Protein AF-A0A7S3KRN3-F1 (afdb_monomer)

Sequence (238 aa):
SKEFKCNKCIGACNASGVENITEWNVGGIDKNSSLAFYFDILASKPHSSNAHPPVFLQFQTKYQHSDGSNRIRVTTVARCLAAPDDTRELAYGFDQEAASVLMARYAVERCKTDEPLDVIRWLDRMLIKLVSKFAGYKRDDPNSFRLSREFSLYPQFMFYLRRSQFLQTFNASPDETVYYRSLLLRESVANSLVMIQPALLQYTTDSDHPIPVLLDSTSMKSDVILLLDTFFYILVWH

Nearest PDB structures (foldseek):
  4bzi-assembly1_A  TM=9.199E-01  e=1.018E-21  Saccharomyces cerevisiae
  1m2o-assembly1_A  TM=9.090E-01  e=6.108E-22  Saccharomyces cerevisiae
  5kyn-assembly2_B  TM=9.176E-01  e=2.741E-20  Homo sapiens
  8bsh-assembly1_A  TM=9.157E-01  e=1.105E-20  Saccharomyces cerevisiae
  3efo-assembly1_A  TM=9.061E-01  e=9.557E-20  Homo sapiens

InterPro domains:
  IPR006900 Sec23/Sec24, helical domain [PF04815] (95-193)
  IPR012990 Sec23/Sec24, beta-sandwich [PF08033] (1-79)
  IPR036175 Sec23/Sec24 helical domain superfamily [SSF81811] (95-197)
  IPR036180 Gelsolin-like domain superfamily [SSF82754] (198-238)
  IPR037364 Protein transport protein Sec23 [PTHR11141] (11-238)

Solvent-accessible surface area (backbone atoms only — not comparable to full-atom values): 14191 Å² total; per-residue (Å²): 90,91,49,51,42,63,76,46,76,50,39,78,58,44,79,46,79,93,70,84,50,84,46,69,50,58,93,71,83,57,98,61,58,37,74,46,76,43,68,45,77,44,86,71,74,85,70,94,52,102,67,66,72,68,43,52,51,74,48,75,50,75,46,72,44,98,87,72,48,79,48,73,50,76,49,78,48,77,43,72,69,65,58,95,82,42,61,65,59,50,49,72,70,43,54,35,66,59,49,47,45,51,50,49,45,50,46,51,58,44,51,76,82,43,59,46,72,58,47,41,54,48,50,54,52,52,51,52,55,51,48,71,70,68,39,50,63,53,88,98,38,81,88,52,59,44,62,53,85,52,48,57,58,37,64,56,50,50,57,32,38,63,66,26,63,75,47,40,52,80,98,48,54,73,65,57,40,50,53,56,44,54,48,56,29,25,40,44,62,71,59,34,45,29,54,40,49,55,48,34,33,40,38,42,93,92,42,101,59,74,41,82,48,70,94,46,75,89,65,72,47,99,75,36,35,38,41,38,37,42,77,85,50,79,46,80,47,117

Mean predicted aligned error: 5.81 Å

Organism: Euplotes crassus (NCBI:txid5936)

Foldseek 3Di:
DVQKQFDDKFFQWDFDDDPSGPDIDHPDDDPFFDIDIDIDGDDDDPDPDPDQAWDKDKDWDWDQDPVRDIDIDIDMDTDGDDDPPPLVVVLVPAALLVVLLNLLSVLLVVVVPDQLVVSLVVLVVVLCVVQVSAWDADPPDPVRTDHDPSCPCNVVLSVQSSVACQRPVVVHDPVRNCVLSNCSRTGDSVLVSCLSPKWKWKDAPVDPDTDTDDPDPVSDDPGIWIWIRNVVDTDIDD

Structure (mmCIF, N/CA/C/O backbone):
data_AF-A0A7S3KRN3-F1
#
_entry.id   AF-A0A7S3KRN3-F1
#
loop_
_atom_site.group_PDB
_atom_site.id
_atom_site.type_symbol
_atom_site.label_atom_id
_atom_site.label_alt_id
_atom_site.label_comp_id
_atom_site.label_asym_id
_atom_site.label_entity_id
_atom_site.label_seq_id
_atom_site.pdbx_PDB_ins_code
_atom_site.Cartn_x
_atom_site.Cartn_y
_atom_site.Cartn_z
_atom_site.occupancy
_atom_site.B_iso_or_equiv
_atom_site.auth_seq_id
_atom_site.auth_comp_id
_atom_site.auth_asym_id
_atom_site.auth_atom_id
_atom_site.pdbx_PDB_model_num
ATOM 1 N N . SER A 1 1 ? 15.967 -7.238 -18.562 1.00 61.22 1 SER A N 1
ATOM 2 C CA . SER A 1 1 ? 15.220 -8.139 -19.461 1.00 61.22 1 SER A CA 1
ATOM 3 C C . SER A 1 1 ? 14.522 -7.323 -20.544 1.00 61.22 1 SER A C 1
ATOM 5 O O . SER A 1 1 ? 14.141 -6.201 -20.239 1.00 61.22 1 SER A O 1
ATOM 7 N N . LYS A 1 2 ? 14.371 -7.829 -21.779 1.00 72.50 2 LYS A N 1
ATOM 8 C CA . LYS A 1 2 ? 13.599 -7.155 -22.855 1.00 72.50 2 LYS A CA 1
ATOM 9 C C . LYS A 1 2 ? 12.079 -7.330 -22.690 1.00 72.50 2 LYS A C 1
ATOM 11 O O . LYS A 1 2 ? 11.307 -6.747 -23.435 1.00 72.50 2 LYS A O 1
ATOM 16 N N . GLU A 1 3 ? 11.674 -8.14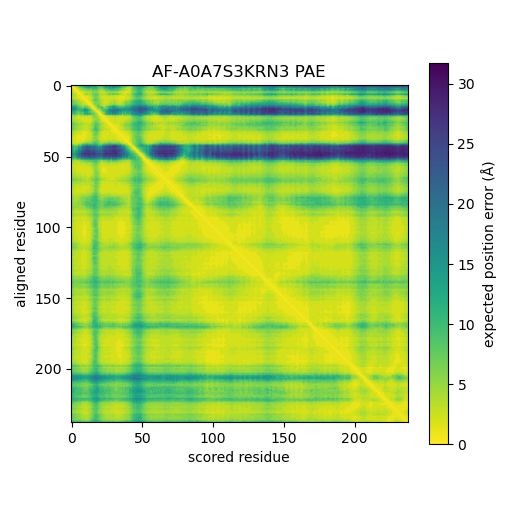3 -21.722 1.00 77.19 3 GLU A N 1
ATOM 17 C CA . GLU A 1 3 ? 10.306 -8.577 -21.445 1.00 77.19 3 GLU A CA 1
ATOM 18 C C . GLU A 1 3 ? 9.535 -7.595 -20.548 1.00 77.19 3 GLU A C 1
ATOM 20 O O . GLU A 1 3 ? 8.319 -7.702 -20.440 1.00 77.19 3 GLU A O 1
ATOM 25 N N . PHE A 1 4 ? 10.215 -6.622 -19.926 1.00 79.94 4 PHE A N 1
ATOM 26 C CA . PHE A 1 4 ? 9.572 -5.597 -19.102 1.00 79.94 4 PHE A CA 1
ATOM 27 C C . PHE A 1 4 ? 10.032 -4.209 -19.480 1.00 79.94 4 PHE A C 1
ATOM 29 O O . PHE A 1 4 ? 11.205 -3.983 -19.785 1.00 79.94 4 PHE A O 1
ATOM 36 N N . LYS A 1 5 ? 9.113 -3.266 -19.325 1.00 86.25 5 LYS A N 1
ATOM 37 C CA . LYS A 1 5 ? 9.420 -1.846 -19.296 1.00 86.25 5 LYS A CA 1
ATOM 38 C C . LYS A 1 5 ? 9.027 -1.292 -17.936 1.00 86.25 5 LYS A C 1
ATOM 40 O O . LYS A 1 5 ? 7.888 -1.459 -17.508 1.00 86.25 5 LYS A O 1
ATOM 45 N N . CYS A 1 6 ? 9.968 -0.652 -17.240 1.00 87.06 6 CYS A N 1
ATOM 46 C CA . CYS A 1 6 ? 9.606 0.124 -16.062 1.00 87.06 6 CYS A CA 1
ATOM 47 C C . CYS A 1 6 ? 8.885 1.386 -16.533 1.00 87.06 6 CYS A C 1
ATOM 49 O O . CYS A 1 6 ? 9.423 2.154 -17.328 1.00 87.06 6 CYS A O 1
ATOM 51 N N . ASN A 1 7 ? 7.654 1.561 -16.074 1.00 83.88 7 ASN A N 1
ATOM 52 C CA . ASN A 1 7 ? 6.805 2.670 -16.485 1.00 83.88 7 ASN A CA 1
ATOM 53 C C . ASN A 1 7 ? 6.804 3.806 -15.480 1.00 83.88 7 ASN A C 1
ATOM 55 O O . ASN A 1 7 ? 6.577 4.959 -15.842 1.00 83.88 7 ASN A O 1
ATOM 59 N N . LYS A 1 8 ? 6.956 3.468 -14.199 1.00 88.25 8 LYS A N 1
ATOM 60 C CA . LYS A 1 8 ? 6.763 4.422 -13.119 1.00 88.25 8 LYS A CA 1
ATOM 61 C C . LYS A 1 8 ? 7.512 3.981 -11.873 1.00 88.25 8 LYS A C 1
ATOM 63 O O . LYS A 1 8 ? 7.507 2.801 -11.531 1.00 88.25 8 LYS A O 1
ATOM 68 N N . CYS A 1 9 ? 8.067 4.957 -11.167 1.00 92.69 9 CYS A N 1
ATOM 69 C CA . CYS A 1 9 ? 8.475 4.830 -9.778 1.00 92.69 9 CYS A CA 1
ATOM 70 C C . CYS A 1 9 ? 7.632 5.803 -8.945 1.00 92.69 9 CYS A C 1
ATOM 72 O O . CYS A 1 9 ? 7.462 6.955 -9.344 1.00 92.69 9 CYS A O 1
ATOM 74 N N . ILE A 1 10 ? 7.077 5.335 -7.828 1.00 94.19 10 ILE A N 1
ATOM 75 C CA . ILE A 1 10 ? 6.301 6.136 -6.878 1.00 94.19 10 ILE A CA 1
ATOM 76 C C . ILE A 1 10 ? 7.008 6.103 -5.519 1.00 94.19 10 ILE A C 1
ATOM 78 O O . ILE A 1 10 ? 7.246 5.034 -4.949 1.00 94.19 10 ILE A O 1
ATOM 82 N N . GLY A 1 11 ? 7.316 7.287 -4.997 1.00 91.12 11 GLY A N 1
ATOM 83 C CA . GLY A 1 11 ? 7.998 7.508 -3.725 1.00 91.12 11 GLY A CA 1
ATOM 84 C C . GLY A 1 11 ? 8.645 8.894 -3.690 1.00 91.12 11 GLY A C 1
ATOM 85 O O . GLY A 1 11 ? 8.350 9.737 -4.537 1.00 91.12 11 GLY A O 1
ATOM 86 N N . ALA A 1 12 ? 9.545 9.132 -2.734 1.00 87.44 12 ALA A N 1
ATOM 87 C CA . ALA A 1 12 ? 10.310 10.379 -2.622 1.00 87.44 12 ALA A CA 1
ATOM 88 C C . ALA A 1 12 ? 11.446 10.463 -3.668 1.00 87.44 12 ALA A C 1
ATOM 90 O O . ALA A 1 12 ? 12.625 10.565 -3.330 1.00 87.44 12 ALA A O 1
ATOM 91 N N . CYS A 1 13 ? 11.100 10.366 -4.950 1.00 87.56 13 CYS A N 1
ATOM 92 C CA . CYS A 1 13 ? 12.042 10.343 -6.063 1.00 87.56 13 CYS A CA 1
ATOM 93 C C . CYS A 1 13 ? 11.567 11.218 -7.225 1.00 87.56 13 CYS A C 1
ATOM 95 O O . CYS A 1 13 ? 10.368 11.344 -7.465 1.00 87.56 13 CYS A O 1
ATOM 97 N N . ASN A 1 14 ? 12.518 11.736 -7.997 1.00 81.56 14 ASN A N 1
ATOM 98 C CA . ASN A 1 14 ? 12.262 12.453 -9.240 1.00 81.56 14 ASN A CA 1
ATOM 99 C C . ASN A 1 14 ? 12.813 11.646 -10.415 1.00 81.56 14 ASN A C 1
ATOM 101 O O . ASN A 1 14 ? 13.912 11.095 -10.333 1.00 81.56 14 ASN A O 1
ATOM 105 N N . ALA A 1 15 ? 12.048 11.570 -11.501 1.00 77.56 15 ALA A N 1
ATOM 106 C CA . ALA A 1 15 ? 12.506 10.949 -12.735 1.00 77.56 15 ALA A CA 1
ATOM 107 C C . ALA A 1 15 ? 13.735 11.675 -13.294 1.00 77.56 15 ALA A C 1
ATOM 109 O O . ALA A 1 15 ? 13.760 12.905 -13.364 1.00 77.56 15 ALA A O 1
ATOM 110 N N . SER A 1 16 ? 14.735 10.904 -13.710 1.00 60.47 16 SER A N 1
ATOM 111 C CA . SER A 1 16 ? 15.911 11.408 -14.411 1.00 60.47 16 SER A CA 1
ATOM 112 C C . SER A 1 16 ? 15.696 11.228 -15.918 1.00 60.47 16 SER A C 1
ATOM 114 O O . SER A 1 16 ? 15.591 10.099 -16.389 1.00 60.47 16 SER A O 1
ATOM 116 N N . GLY A 1 17 ? 15.640 12.320 -16.687 1.00 56.75 17 GLY A N 1
ATOM 117 C CA . GLY A 1 17 ? 15.536 12.272 -18.156 1.00 56.75 17 GLY A CA 1
ATOM 118 C C . GLY A 1 17 ? 14.113 12.391 -18.725 1.00 56.75 17 GLY A C 1
ATOM 119 O O . GLY A 1 17 ? 13.132 12.446 -17.988 1.00 56.75 17 GLY A O 1
ATOM 120 N N . VAL A 1 18 ? 14.023 12.494 -20.058 1.00 49.19 18 VAL A N 1
ATOM 121 C CA . VAL A 1 18 ? 12.794 12.871 -20.794 1.00 49.19 18 VAL A CA 1
ATOM 122 C C . VAL A 1 18 ? 12.100 11.667 -21.458 1.00 49.19 18 VAL A C 1
ATOM 124 O O . VAL A 1 18 ? 10.885 11.684 -21.626 1.00 49.19 18 VAL A O 1
ATOM 127 N N . GLU A 1 19 ? 12.825 10.585 -21.773 1.00 46.41 19 GLU A N 1
ATOM 128 C CA . GLU A 1 19 ? 12.288 9.403 -22.470 1.00 46.41 19 GLU A CA 1
ATOM 129 C C . GLU A 1 19 ? 12.776 8.088 -21.835 1.00 46.41 19 GLU A C 1
ATOM 131 O O . GLU A 1 19 ? 13.938 7.977 -21.458 1.00 46.41 19 GLU A O 1
ATOM 136 N N . ASN A 1 20 ? 11.893 7.080 -21.731 1.00 56.06 20 ASN A N 1
ATOM 137 C CA . ASN A 1 20 ? 12.177 5.748 -21.158 1.00 56.06 20 ASN A CA 1
ATOM 138 C C . ASN A 1 20 ? 12.910 5.792 -19.802 1.00 56.06 20 ASN A C 1
ATOM 140 O O . ASN A 1 20 ? 13.982 5.214 -19.645 1.00 56.06 20 ASN A O 1
ATOM 144 N N . ILE A 1 21 ? 12.301 6.464 -18.821 1.00 69.12 21 ILE A N 1
ATOM 145 C CA . ILE A 1 21 ? 12.869 6.661 -17.483 1.00 69.12 21 ILE A CA 1
ATOM 146 C C . ILE A 1 21 ? 13.098 5.301 -16.804 1.00 69.12 21 ILE A C 1
ATOM 148 O O . ILE A 1 21 ? 12.170 4.673 -16.297 1.00 69.12 21 ILE A O 1
ATOM 152 N N . THR A 1 22 ? 14.351 4.852 -16.793 1.00 83.00 22 THR A N 1
ATOM 153 C CA . THR A 1 22 ? 14.843 3.727 -15.981 1.00 83.00 22 THR A CA 1
ATOM 154 C C . THR A 1 22 ? 15.738 4.197 -14.837 1.00 83.00 22 THR A C 1
ATOM 156 O O . THR A 1 22 ? 16.348 3.380 -14.151 1.00 83.00 22 THR A O 1
ATOM 159 N N . GLU A 1 23 ? 15.835 5.511 -14.639 1.00 89.88 23 GLU A N 1
ATOM 160 C CA . GLU A 1 23 ? 16.689 6.146 -13.646 1.00 89.88 23 GLU A CA 1
ATOM 161 C C . GLU A 1 23 ? 15.897 7.192 -12.862 1.00 89.88 23 GLU A C 1
ATOM 163 O O . GLU A 1 23 ? 15.128 7.973 -13.423 1.00 89.88 23 GLU A O 1
ATOM 168 N N . TRP A 1 24 ? 16.095 7.207 -11.546 1.00 91.25 24 TRP A N 1
ATOM 169 C CA . TRP A 1 24 ? 15.457 8.159 -10.645 1.00 91.25 24 TRP A CA 1
ATOM 170 C C . TRP A 1 24 ? 16.480 8.707 -9.666 1.00 91.25 24 TRP A C 1
ATOM 172 O O . TRP A 1 24 ? 17.304 7.962 -9.132 1.00 91.25 24 TRP A O 1
ATOM 182 N N . ASN A 1 25 ? 16.376 10.003 -9.396 1.00 92.50 25 ASN A N 1
ATOM 183 C CA . ASN A 1 25 ? 17.163 10.686 -8.386 1.00 92.50 25 ASN A CA 1
ATOM 184 C C . ASN A 1 25 ? 16.359 10.797 -7.091 1.00 92.50 25 ASN A C 1
ATOM 186 O O . ASN A 1 25 ? 15.188 11.183 -7.090 1.00 92.50 25 ASN A O 1
ATOM 190 N N . VAL A 1 26 ? 17.009 10.478 -5.977 1.00 91.94 26 VAL A N 1
ATOM 191 C CA . VAL A 1 26 ? 16.444 10.544 -4.628 1.00 91.94 26 VAL A CA 1
ATOM 192 C C . VAL A 1 26 ? 17.308 11.510 -3.825 1.00 91.94 26 VAL A C 1
ATOM 194 O O . VAL A 1 26 ? 18.511 11.295 -3.712 1.00 91.94 26 VAL A O 1
ATOM 197 N N . GLY A 1 27 ? 16.713 12.583 -3.295 1.00 89.56 27 GLY A N 1
ATOM 198 C CA . GLY A 1 27 ? 17.458 13.632 -2.580 1.00 89.56 27 GLY A CA 1
ATOM 199 C C . GLY A 1 27 ? 18.047 13.174 -1.241 1.00 89.56 27 GLY A C 1
ATOM 200 O O . GLY A 1 27 ? 19.080 13.677 -0.816 1.00 89.56 27 GLY A O 1
ATOM 201 N N . GLY A 1 28 ? 17.418 12.190 -0.598 1.00 90.75 28 GLY A N 1
ATOM 202 C CA . GLY A 1 28 ? 17.910 11.545 0.613 1.00 90.75 28 GLY A CA 1
ATOM 203 C C . GLY A 1 28 ? 17.259 10.178 0.777 1.00 90.75 28 GLY A C 1
ATOM 204 O O . GLY A 1 28 ? 16.057 10.033 0.562 1.00 90.75 28 GLY A O 1
ATOM 205 N N . ILE A 1 29 ? 18.058 9.172 1.121 1.00 92.38 29 ILE A N 1
ATOM 206 C CA . ILE A 1 29 ? 17.601 7.801 1.332 1.00 92.38 29 ILE A CA 1
ATOM 207 C C . ILE A 1 29 ? 18.164 7.290 2.655 1.00 92.38 29 ILE A C 1
ATOM 209 O O . ILE A 1 29 ? 19.347 7.455 2.949 1.00 92.38 29 ILE A O 1
ATOM 213 N N . ASP A 1 30 ? 17.308 6.672 3.456 1.00 92.00 30 ASP A N 1
ATOM 214 C CA . ASP A 1 30 ? 17.683 5.987 4.689 1.00 92.00 30 ASP A CA 1
ATOM 215 C C . ASP A 1 30 ? 17.273 4.506 4.625 1.00 92.00 30 ASP A C 1
ATOM 217 O O . ASP A 1 30 ? 16.697 4.031 3.645 1.00 92.00 30 ASP A O 1
ATOM 221 N N . LYS A 1 31 ? 17.578 3.746 5.681 1.00 91.25 31 LYS A N 1
ATOM 222 C CA . LYS A 1 31 ? 17.242 2.315 5.761 1.00 91.25 31 LYS A CA 1
ATOM 223 C C . LYS A 1 31 ? 15.732 2.019 5.760 1.00 91.25 31 LYS A C 1
ATOM 225 O O . LYS A 1 31 ? 15.364 0.876 5.510 1.00 91.25 31 LYS A O 1
ATOM 230 N N . ASN A 1 32 ? 14.888 3.014 6.038 1.00 89.50 32 ASN A N 1
ATOM 231 C CA . ASN A 1 32 ? 13.430 2.878 6.090 1.00 89.50 32 ASN A CA 1
ATOM 232 C C . ASN A 1 32 ? 12.765 3.332 4.778 1.00 89.50 32 ASN A C 1
ATOM 234 O O . ASN A 1 32 ? 11.571 3.124 4.577 1.00 89.50 32 ASN A O 1
ATOM 238 N N . SER A 1 33 ? 13.532 3.934 3.870 1.00 93.38 33 SER A N 1
ATOM 239 C CA . SER A 1 33 ? 13.043 4.466 2.605 1.00 93.38 33 SER A CA 1
ATOM 240 C C . SER A 1 33 ? 12.753 3.348 1.600 1.00 93.38 33 SER A C 1
ATOM 242 O O . SER A 1 33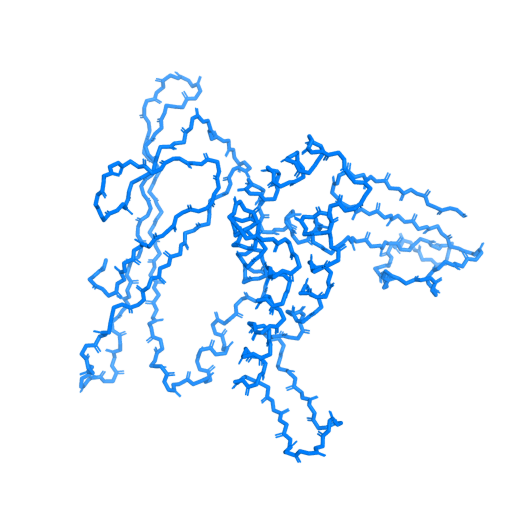 ? 13.631 2.561 1.248 1.00 93.38 33 SER A O 1
ATOM 244 N N . SER A 1 34 ? 11.521 3.311 1.097 1.00 95.94 34 SER A N 1
ATOM 245 C CA . SER A 1 34 ? 11.019 2.310 0.153 1.00 95.94 34 SER A CA 1
ATOM 246 C C . SER A 1 34 ? 10.378 2.978 -1.063 1.00 95.94 34 SER A C 1
ATOM 248 O O . SER A 1 34 ? 9.522 3.851 -0.921 1.00 95.94 34 SER A O 1
ATOM 250 N N . LEU A 1 35 ? 10.737 2.528 -2.266 1.00 95.19 35 LEU A N 1
ATOM 251 C CA . LEU A 1 35 ? 10.187 3.005 -3.541 1.00 95.19 35 LEU A CA 1
ATOM 252 C C . LEU A 1 35 ? 9.336 1.917 -4.207 1.00 95.19 35 LEU A C 1
ATOM 254 O O . LEU A 1 35 ? 9.651 0.732 -4.109 1.00 95.19 35 LEU A O 1
ATOM 258 N N . ALA A 1 36 ? 8.276 2.323 -4.906 1.00 96.19 36 ALA A N 1
ATOM 259 C CA . ALA A 1 36 ? 7.380 1.423 -5.625 1.00 96.19 36 ALA A CA 1
ATOM 260 C C . ALA A 1 36 ? 7.618 1.518 -7.135 1.00 96.19 36 ALA A C 1
ATOM 262 O O . ALA A 1 36 ? 7.320 2.546 -7.738 1.00 96.19 36 ALA A O 1
ATOM 263 N N . PHE A 1 37 ? 8.114 0.444 -7.749 1.00 94.31 37 PHE A N 1
ATOM 264 C CA . PHE A 1 37 ? 8.354 0.370 -9.192 1.00 94.31 37 PHE A CA 1
ATOM 265 C C . PHE A 1 37 ? 7.244 -0.422 -9.888 1.00 94.31 37 PHE A C 1
ATOM 267 O O . PHE A 1 37 ? 6.927 -1.539 -9.482 1.00 94.31 37 PHE A O 1
ATOM 274 N N . TYR A 1 38 ? 6.684 0.145 -10.956 1.00 93.00 38 TYR A N 1
ATOM 275 C CA . TYR A 1 38 ? 5.623 -0.456 -11.762 1.00 93.00 38 TYR A CA 1
ATOM 276 C C . TYR A 1 38 ? 6.171 -0.827 -13.131 1.00 93.00 38 TYR A C 1
ATOM 278 O O . TYR A 1 38 ? 6.808 -0.008 -13.803 1.00 93.00 38 TYR A O 1
ATOM 286 N N . PHE A 1 39 ? 5.900 -2.059 -13.542 1.00 91.12 39 PHE A N 1
ATOM 287 C CA . PHE A 1 39 ? 6.417 -2.634 -14.774 1.00 91.12 39 PHE A CA 1
ATOM 288 C C . PHE A 1 39 ? 5.267 -3.073 -15.668 1.00 91.12 39 PHE A C 1
ATOM 290 O O . PHE A 1 39 ? 4.350 -3.746 -15.202 1.00 91.12 39 PHE A O 1
ATOM 297 N N . ASP A 1 40 ? 5.365 -2.747 -16.951 1.00 88.12 40 ASP A N 1
ATOM 298 C CA . ASP A 1 40 ? 4.558 -3.390 -17.979 1.00 88.12 40 ASP A CA 1
ATOM 299 C C . ASP A 1 40 ? 5.289 -4.614 -18.504 1.00 88.12 40 ASP A C 1
ATOM 301 O O . ASP A 1 40 ? 6.495 -4.573 -18.767 1.00 88.12 40 ASP A O 1
ATOM 305 N N . ILE A 1 41 ? 4.529 -5.685 -18.707 1.00 84.69 41 ILE A N 1
ATOM 306 C CA . ILE A 1 41 ? 4.992 -6.860 -19.433 1.00 84.69 41 ILE A CA 1
ATOM 307 C C . ILE A 1 41 ? 4.875 -6.539 -20.922 1.00 84.69 41 ILE A C 1
ATOM 309 O O . ILE A 1 41 ? 3.778 -6.334 -21.444 1.00 84.69 41 ILE A O 1
ATOM 313 N N . LEU A 1 42 ? 6.010 -6.493 -21.612 1.00 81.69 42 LEU A N 1
ATOM 314 C CA . LEU A 1 42 ? 6.033 -6.389 -23.064 1.00 81.69 42 LEU A CA 1
ATOM 315 C C . LEU A 1 42 ? 5.698 -7.773 -23.614 1.00 81.69 42 LEU A C 1
ATOM 317 O O . LEU A 1 42 ? 6.333 -8.753 -23.226 1.00 81.69 42 LEU A O 1
ATOM 321 N N . ALA A 1 43 ? 4.677 -7.861 -24.471 1.00 65.06 43 ALA A N 1
ATOM 322 C CA . ALA A 1 43 ? 4.184 -9.131 -24.994 1.00 65.06 43 ALA A CA 1
ATOM 3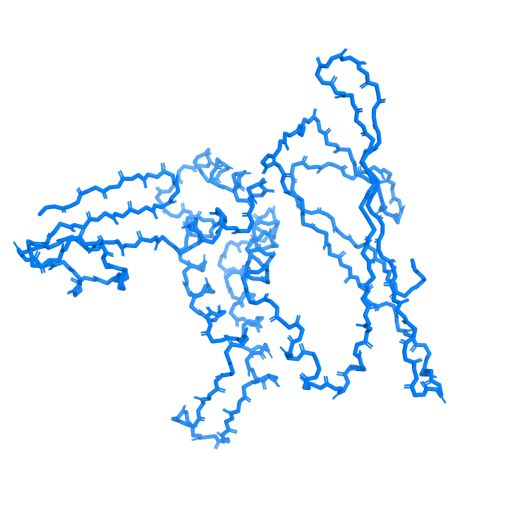23 C C . ALA A 1 43 ? 5.346 -10.002 -25.504 1.00 65.06 43 ALA A C 1
ATOM 325 O O . ALA A 1 43 ? 5.996 -9.691 -26.505 1.00 65.06 43 ALA A O 1
ATOM 326 N N . SER A 1 44 ? 5.610 -11.093 -24.786 1.00 55.00 44 SER A N 1
ATOM 327 C CA . SER A 1 44 ? 6.528 -12.130 -25.231 1.00 55.00 44 SER A CA 1
ATOM 328 C C . SER A 1 44 ? 5.891 -12.826 -26.430 1.00 55.00 44 SER A C 1
ATOM 330 O O . SER A 1 44 ? 4.722 -13.214 -26.375 1.00 55.00 44 SER A O 1
ATOM 332 N N . LYS A 1 45 ? 6.640 -12.990 -27.529 1.00 51.88 45 LYS A N 1
ATOM 333 C CA . LYS A 1 45 ? 6.250 -13.941 -28.580 1.00 51.88 45 LYS A CA 1
ATOM 334 C C . LYS A 1 45 ? 5.993 -15.290 -27.897 1.00 51.88 45 LYS A C 1
ATOM 336 O O . LYS A 1 45 ? 6.821 -15.659 -27.059 1.00 51.88 45 LYS A O 1
ATOM 341 N N . PRO A 1 46 ? 4.908 -16.016 -28.227 1.00 48.03 46 PRO A N 1
ATOM 342 C CA . PRO A 1 46 ? 4.620 -17.304 -27.607 1.00 48.03 46 PRO A CA 1
ATOM 343 C C . PRO A 1 46 ? 5.862 -18.184 -27.741 1.00 48.03 46 PRO A C 1
ATOM 345 O O . PRO A 1 46 ? 6.271 -18.532 -28.848 1.00 48.03 46 PRO A O 1
ATOM 348 N N . HIS A 1 47 ? 6.532 -18.442 -26.618 1.00 49.19 47 HIS A N 1
ATOM 349 C CA . HIS A 1 47 ? 7.687 -19.319 -26.614 1.00 49.19 47 HIS A CA 1
ATOM 350 C C . HIS A 1 47 ? 7.149 -20.731 -26.797 1.00 49.19 47 HIS A C 1
ATOM 352 O O . HIS A 1 47 ? 6.411 -21.240 -25.962 1.00 49.19 47 HIS A O 1
ATOM 358 N N . SER A 1 48 ? 7.510 -21.353 -27.913 1.00 47.06 48 SER A N 1
ATOM 359 C CA . SER A 1 48 ? 7.121 -22.709 -28.306 1.00 47.06 48 SER A CA 1
ATOM 360 C C . SER A 1 48 ? 7.794 -23.809 -27.467 1.00 47.06 48 SER A C 1
ATOM 362 O O . SER A 1 48 ? 7.887 -24.949 -27.913 1.00 47.06 48 SER A O 1
ATOM 364 N N . SER A 1 49 ? 8.316 -23.484 -26.282 1.00 48.84 49 SER A N 1
ATOM 365 C CA . SER A 1 49 ? 9.080 -24.390 -25.425 1.00 48.84 49 SER A CA 1
ATOM 366 C C . SER A 1 49 ? 8.518 -24.395 -24.007 1.00 48.84 49 SER A C 1
ATOM 368 O O . SER A 1 49 ? 8.390 -23.335 -23.401 1.00 48.84 49 SER A O 1
ATOM 370 N N . ASN A 1 50 ? 8.294 -25.591 -23.456 1.00 51.97 50 ASN A N 1
ATOM 371 C CA . ASN A 1 50 ? 7.777 -25.873 -22.103 1.00 51.97 50 ASN A CA 1
ATOM 372 C C . ASN A 1 50 ? 8.629 -25.326 -20.930 1.00 51.97 50 ASN A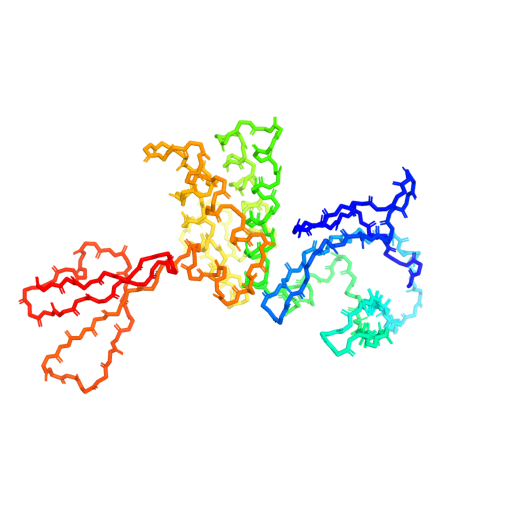 C 1
ATOM 374 O O . ASN A 1 50 ? 8.374 -25.663 -19.778 1.00 51.97 50 ASN A O 1
ATOM 378 N N . ALA A 1 51 ? 9.653 -24.514 -21.197 1.00 54.56 51 ALA A N 1
ATOM 379 C CA . ALA A 1 51 ? 10.459 -23.835 -20.194 1.00 54.56 51 ALA A CA 1
ATOM 380 C C . ALA A 1 51 ? 10.405 -22.328 -20.466 1.00 54.56 51 ALA A C 1
ATOM 382 O O . ALA A 1 51 ? 11.013 -21.843 -21.422 1.00 54.56 51 ALA A O 1
ATOM 383 N N . HIS A 1 52 ? 9.672 -21.586 -19.635 1.00 65.12 52 HIS A N 1
ATOM 384 C CA . HIS A 1 52 ? 9.753 -20.129 -19.618 1.00 65.12 52 HIS A CA 1
ATOM 385 C C . HIS A 1 52 ? 11.076 -19.738 -18.946 1.00 65.12 52 HIS A C 1
ATOM 387 O O . HIS A 1 52 ? 11.248 -20.022 -17.757 1.00 65.12 52 HIS A O 1
ATOM 393 N N . PRO A 1 53 ? 12.046 -19.144 -19.670 1.00 70.81 53 PRO A N 1
ATOM 394 C CA . PRO A 1 53 ? 13.294 -18.729 -19.051 1.00 70.81 53 PRO A CA 1
ATOM 395 C C . PRO A 1 53 ? 13.007 -17.683 -17.964 1.00 70.81 53 PRO A C 1
ATOM 397 O O . PRO A 1 53 ? 12.109 -16.851 -18.135 1.00 70.81 53 PRO A O 1
ATOM 400 N N . PRO A 1 54 ? 13.753 -17.705 -16.846 1.00 82.56 54 PRO A N 1
ATOM 401 C CA . PRO A 1 54 ? 13.581 -16.706 -15.814 1.00 82.56 54 PRO A CA 1
ATOM 402 C C . PRO A 1 54 ? 13.914 -15.328 -16.376 1.00 82.56 54 PRO A C 1
ATOM 404 O O . PRO A 1 54 ? 14.876 -15.133 -17.121 1.00 82.56 54 PRO A O 1
ATOM 407 N N . VAL A 1 55 ? 13.118 -14.357 -15.969 1.00 86.75 55 VAL A N 1
ATOM 408 C CA . VAL A 1 55 ? 13.349 -12.950 -16.235 1.00 86.75 55 VAL A CA 1
ATOM 409 C C . VAL A 1 55 ? 14.092 -12.315 -15.073 1.00 86.75 55 VAL A C 1
ATOM 411 O O . VAL A 1 55 ? 13.886 -12.675 -13.913 1.00 86.75 55 VAL A O 1
ATOM 414 N N . PHE A 1 56 ? 14.940 -11.339 -15.385 1.00 89.75 56 PHE A N 1
ATOM 415 C CA . PHE A 1 56 ? 15.800 -10.692 -14.400 1.00 89.75 56 PHE A CA 1
ATOM 416 C C . PHE A 1 56 ? 15.479 -9.205 -14.277 1.00 89.75 56 PHE A C 1
ATOM 418 O O . PHE A 1 56 ? 15.460 -8.472 -15.275 1.00 89.75 56 PHE A O 1
ATOM 425 N N . LEU A 1 57 ? 15.294 -8.763 -13.035 1.00 91.44 57 LEU A N 1
ATOM 426 C CA . LEU A 1 57 ? 15.234 -7.357 -12.650 1.00 91.44 57 LEU A CA 1
ATOM 427 C C . LEU A 1 57 ? 16.450 -7.053 -11.778 1.00 91.44 57 LEU A C 1
ATOM 429 O O . LEU A 1 57 ? 16.731 -7.775 -10.822 1.00 91.44 57 LEU A O 1
ATOM 433 N N . GLN A 1 58 ? 17.171 -5.986 -12.108 1.00 94.25 58 GLN A N 1
ATOM 434 C CA . GLN A 1 58 ? 18.311 -5.527 -11.328 1.00 94.25 58 GLN A CA 1
ATOM 435 C C . GLN A 1 58 ? 18.118 -4.062 -10.961 1.00 94.25 58 GLN A C 1
ATOM 437 O O . GLN A 1 58 ? 17.926 -3.217 -11.831 1.00 94.25 58 GLN A O 1
ATOM 442 N N . PHE A 1 59 ? 18.204 -3.776 -9.670 1.00 94.62 59 PHE A N 1
ATOM 443 C CA . PHE A 1 59 ? 18.201 -2.428 -9.127 1.00 94.62 59 PHE A CA 1
ATOM 444 C C . PHE A 1 59 ? 19.632 -2.056 -8.765 1.00 94.62 59 PHE A C 1
ATOM 446 O O . PHE A 1 59 ? 20.288 -2.783 -8.015 1.00 94.62 59 PHE A O 1
ATOM 453 N N . GLN A 1 60 ? 20.109 -0.935 -9.300 1.00 96.00 60 GLN A N 1
ATOM 454 C CA . GLN A 1 60 ? 21.403 -0.357 -8.956 1.00 96.00 60 GLN A CA 1
ATOM 455 C C . GLN A 1 60 ? 21.173 0.996 -8.285 1.00 96.00 60 GLN A C 1
ATOM 457 O O . GLN A 1 60 ? 20.747 1.952 -8.927 1.00 96.00 60 GLN A O 1
ATOM 462 N N . THR A 1 61 ? 21.461 1.085 -6.992 1.00 95.56 61 THR A N 1
ATOM 463 C CA . THR A 1 61 ? 21.356 2.330 -6.227 1.00 95.56 61 THR A CA 1
ATOM 464 C C . THR A 1 61 ? 22.755 2.869 -5.977 1.00 95.56 61 THR A C 1
ATOM 466 O O . THR A 1 61 ? 23.494 2.324 -5.156 1.00 95.56 61 THR A O 1
ATOM 469 N N . LYS A 1 62 ? 23.125 3.929 -6.698 1.00 96.19 62 LYS A N 1
ATOM 470 C CA . LYS A 1 62 ? 24.372 4.676 -6.485 1.00 96.19 62 LYS A CA 1
ATOM 471 C C . LYS A 1 62 ? 24.108 5.770 -5.455 1.00 96.19 62 LYS A C 1
ATOM 473 O O . LYS A 1 62 ? 23.149 6.519 -5.615 1.00 96.19 62 LYS A O 1
ATOM 478 N N . TYR A 1 63 ? 24.915 5.848 -4.404 1.00 96.25 63 TYR A N 1
ATOM 479 C CA . TYR A 1 63 ? 24.703 6.815 -3.327 1.00 96.25 63 TYR A CA 1
ATOM 480 C C . TYR A 1 63 ? 26.008 7.186 -2.622 1.00 96.25 63 TYR A C 1
ATOM 482 O O . TYR A 1 63 ? 26.971 6.416 -2.623 1.00 96.25 63 TYR A O 1
ATOM 490 N N . GLN A 1 64 ? 26.016 8.359 -1.992 1.00 97.06 64 GLN A N 1
ATOM 491 C CA . GLN A 1 64 ? 27.048 8.739 -1.037 1.00 97.06 64 GLN A CA 1
ATOM 492 C C . GLN A 1 64 ? 26.647 8.212 0.342 1.00 97.06 64 GLN A C 1
ATOM 494 O O . GLN A 1 64 ? 25.574 8.526 0.857 1.00 97.06 64 GLN A O 1
ATOM 499 N N . HIS A 1 65 ? 27.483 7.362 0.923 1.00 96.81 65 HIS A N 1
ATOM 500 C CA . HIS A 1 65 ? 27.297 6.854 2.272 1.00 96.81 65 HIS A CA 1
ATOM 501 C C . HIS A 1 65 ? 27.690 7.925 3.306 1.00 96.81 65 HIS A C 1
ATOM 503 O O . HIS A 1 65 ? 28.432 8.856 3.001 1.00 96.81 65 HIS A O 1
ATOM 509 N N . SER A 1 66 ? 27.210 7.799 4.546 1.00 95.38 66 SER A N 1
ATOM 510 C CA . SER A 1 66 ? 27.410 8.803 5.605 1.00 95.38 66 SER A CA 1
ATOM 511 C C . SER A 1 66 ? 28.872 9.006 6.027 1.00 95.38 66 SER A C 1
ATOM 513 O O . SER A 1 66 ? 29.186 9.993 6.678 1.00 95.38 66 SER A O 1
ATOM 515 N N . ASP A 1 67 ? 29.765 8.087 5.658 1.00 97.06 67 ASP A N 1
ATOM 516 C CA . ASP A 1 67 ? 31.220 8.198 5.840 1.00 97.06 67 ASP A CA 1
ATOM 517 C C . ASP A 1 67 ? 31.911 8.957 4.687 1.00 97.06 67 ASP A C 1
ATOM 519 O O . ASP A 1 67 ? 33.136 9.012 4.627 1.00 97.06 67 ASP A O 1
ATOM 523 N N . GLY A 1 68 ? 31.137 9.506 3.745 1.00 96.88 68 GLY A N 1
ATOM 524 C CA . GLY A 1 68 ? 31.622 10.220 2.564 1.00 96.88 68 GLY A CA 1
ATOM 525 C C . GLY A 1 68 ? 31.982 9.318 1.380 1.00 96.88 68 GLY A C 1
ATOM 526 O O . GLY A 1 68 ? 32.229 9.837 0.290 1.00 96.88 68 GLY A O 1
ATOM 527 N N . SER A 1 69 ? 31.982 7.989 1.546 1.00 97.88 69 SER A N 1
ATOM 528 C CA . SER A 1 69 ? 32.306 7.053 0.464 1.00 97.88 69 SER A CA 1
ATOM 529 C C . SER A 1 69 ? 31.178 6.948 -0.566 1.00 97.88 69 SER A C 1
ATOM 531 O O . SER A 1 69 ? 29.997 6.909 -0.223 1.00 97.88 69 SER A O 1
ATOM 533 N N . ASN A 1 70 ? 31.532 6.845 -1.847 1.00 97.94 70 ASN A N 1
ATOM 534 C CA . ASN A 1 70 ? 30.569 6.528 -2.901 1.00 97.94 70 ASN A CA 1
ATOM 535 C C . ASN A 1 70 ? 30.374 5.013 -2.977 1.00 97.94 70 ASN A C 1
ATOM 537 O O . ASN A 1 70 ? 31.341 4.261 -3.102 1.00 97.94 70 ASN A O 1
ATOM 541 N N . ARG A 1 71 ? 29.122 4.559 -2.916 1.00 97.69 71 ARG A N 1
ATOM 542 C CA . ARG A 1 71 ? 28.763 3.138 -2.915 1.00 97.69 71 ARG A CA 1
ATOM 543 C C . ARG A 1 71 ? 27.714 2.834 -3.975 1.00 97.69 71 ARG A C 1
ATOM 545 O O . ARG A 1 71 ? 26.942 3.698 -4.390 1.00 97.69 71 ARG A O 1
ATOM 552 N N . ILE A 1 72 ? 27.676 1.571 -4.391 1.00 97.81 72 ILE A N 1
ATOM 553 C CA . ILE A 1 72 ? 26.633 1.032 -5.263 1.00 97.81 72 ILE A CA 1
ATOM 554 C C . ILE A 1 72 ? 26.026 -0.183 -4.572 1.00 97.81 72 ILE A C 1
ATOM 556 O O . ILE A 1 72 ? 26.718 -1.165 -4.312 1.00 97.81 72 ILE A O 1
ATOM 560 N N . ARG A 1 73 ? 24.726 -0.124 -4.284 1.00 96.69 73 ARG A N 1
ATOM 561 C CA . ARG A 1 73 ? 23.949 -1.286 -3.851 1.00 96.69 73 ARG A CA 1
ATOM 562 C C . ARG A 1 73 ? 23.303 -1.920 -5.074 1.00 96.69 73 ARG A C 1
ATOM 564 O O . ARG A 1 73 ? 22.570 -1.246 -5.793 1.00 96.69 73 ARG A O 1
ATOM 571 N N . VAL A 1 74 ? 23.564 -3.205 -5.294 1.00 98.12 74 VAL A N 1
ATOM 572 C CA . VAL A 1 74 ? 22.986 -3.969 -6.405 1.00 98.12 74 VAL A CA 1
ATOM 573 C C . VAL A 1 74 ? 22.084 -5.062 -5.847 1.00 98.12 74 VAL A C 1
ATOM 575 O O . VAL A 1 74 ? 22.538 -5.902 -5.074 1.00 98.12 74 VAL A O 1
ATOM 578 N N . THR A 1 75 ? 20.820 -5.070 -6.265 1.00 97.44 75 THR A N 1
ATOM 579 C CA . THR A 1 75 ? 19.856 -6.128 -5.940 1.00 97.44 75 THR A CA 1
ATOM 580 C C . THR A 1 75 ? 19.361 -6.739 -7.240 1.00 97.44 75 THR A C 1
ATOM 582 O O . THR A 1 75 ? 18.749 -6.043 -8.046 1.00 97.44 75 THR A O 1
ATOM 585 N N . THR A 1 76 ? 19.614 -8.031 -7.448 1.00 96.12 76 THR A N 1
ATOM 586 C CA . THR A 1 76 ? 19.128 -8.767 -8.624 1.00 96.12 76 THR A CA 1
ATOM 587 C C . THR A 1 76 ? 18.091 -9.788 -8.185 1.00 96.12 76 THR A C 1
ATOM 589 O O . THR A 1 76 ? 18.347 -10.569 -7.272 1.00 96.12 76 THR A O 1
ATOM 592 N N . VAL A 1 77 ? 16.933 -9.794 -8.839 1.00 94.00 77 VAL A N 1
ATOM 593 C CA . VAL A 1 77 ? 15.881 -10.792 -8.633 1.00 94.00 77 VAL A CA 1
ATOM 594 C C . VAL A 1 77 ? 15.575 -11.497 -9.947 1.00 94.00 77 VAL A C 1
ATOM 596 O O . VAL A 1 77 ? 15.499 -10.867 -11.001 1.00 94.00 77 VAL A O 1
ATOM 599 N N . ALA A 1 78 ? 15.400 -12.813 -9.864 1.00 91.12 78 ALA A N 1
ATOM 600 C CA . ALA A 1 78 ? 14.929 -13.649 -10.957 1.00 91.12 78 ALA A CA 1
ATOM 601 C C . ALA A 1 78 ? 13.485 -14.084 -10.679 1.00 91.12 78 ALA A C 1
ATOM 603 O O . ALA A 1 78 ? 13.140 -14.398 -9.532 1.00 91.12 78 ALA A O 1
ATOM 604 N N . ARG A 1 79 ? 12.630 -14.085 -11.701 1.00 86.69 79 ARG A N 1
ATOM 605 C CA . ARG A 1 79 ? 11.242 -14.564 -11.618 1.00 86.69 79 ARG A CA 1
ATOM 606 C C . ARG A 1 79 ? 10.908 -15.402 -12.840 1.00 86.69 79 ARG A C 1
ATOM 608 O O . ARG A 1 79 ? 11.388 -15.104 -13.924 1.00 86.69 79 ARG A O 1
ATOM 615 N N . CYS A 1 80 ? 10.086 -16.427 -12.675 1.00 84.12 80 CYS A N 1
ATOM 616 C CA . CYS A 1 80 ? 9.456 -17.096 -13.808 1.00 84.12 80 CYS A CA 1
ATOM 617 C C . CYS A 1 80 ? 8.165 -16.346 -14.137 1.00 84.12 80 CYS A C 1
ATOM 619 O O . CYS A 1 80 ? 7.441 -15.939 -13.228 1.00 84.12 80 CYS A O 1
ATOM 621 N N . LEU A 1 81 ? 7.916 -16.109 -15.422 1.00 82.75 81 LEU A N 1
ATOM 622 C CA . LEU A 1 81 ? 6.657 -15.531 -15.870 1.00 82.75 81 LEU A CA 1
ATOM 623 C C . LEU A 1 81 ? 5.658 -16.650 -16.134 1.00 82.75 81 LEU A C 1
ATOM 625 O O . LEU A 1 81 ? 5.932 -17.520 -16.958 1.00 82.75 81 LEU A O 1
ATOM 629 N N . ALA A 1 82 ? 4.506 -16.574 -15.473 1.00 83.56 82 ALA A N 1
ATOM 630 C CA . ALA A 1 82 ? 3.350 -17.387 -15.815 1.00 83.56 82 ALA A CA 1
ATOM 631 C C . ALA A 1 82 ? 2.777 -16.948 -17.169 1.00 83.56 82 ALA A C 1
ATOM 633 O O . ALA A 1 82 ? 2.823 -15.762 -17.531 1.00 83.56 82 ALA A O 1
ATOM 634 N N . ALA A 1 83 ? 2.197 -17.895 -17.903 1.00 82.44 83 ALA A N 1
ATOM 635 C CA . ALA A 1 83 ? 1.411 -17.568 -19.082 1.00 82.44 83 ALA A CA 1
ATOM 636 C C . ALA A 1 83 ? 0.175 -16.727 -18.676 1.00 82.44 83 ALA A C 1
ATOM 638 O O . ALA A 1 83 ? -0.390 -16.950 -17.602 1.00 82.44 83 ALA A O 1
ATOM 639 N N . PRO A 1 84 ? -0.275 -15.746 -19.487 1.00 81.62 84 PRO A N 1
ATOM 640 C CA . PRO A 1 84 ? -1.392 -14.867 -19.114 1.00 81.62 84 PRO A CA 1
ATOM 641 C C . PRO A 1 84 ? -2.721 -15.589 -18.830 1.00 81.62 84 PRO A C 1
ATOM 643 O O . PRO A 1 84 ? -3.587 -15.046 -18.136 1.00 81.62 84 PRO A O 1
ATOM 646 N N . ASP A 1 85 ? -2.886 -16.778 -19.404 1.00 85.88 85 ASP A N 1
ATOM 647 C CA . ASP A 1 85 ? -4.021 -17.686 -19.277 1.00 85.88 85 ASP A CA 1
ATOM 648 C C . ASP A 1 85 ? -3.872 -18.706 -18.135 1.00 85.88 85 ASP A C 1
ATOM 650 O O . ASP A 1 85 ? -4.882 -19.268 -17.707 1.00 85.88 85 ASP A O 1
ATOM 654 N N . ASP A 1 86 ? -2.674 -18.882 -17.561 1.00 88.81 86 ASP A N 1
ATOM 655 C CA . ASP A 1 86 ? -2.481 -19.702 -16.360 1.00 88.81 86 ASP A CA 1
ATOM 656 C C . ASP A 1 86 ? -2.902 -18.929 -15.103 1.00 88.81 86 ASP A C 1
ATOM 658 O O . ASP A 1 86 ? -2.105 -18.418 -14.310 1.00 88.81 86 ASP A O 1
ATOM 662 N N . THR A 1 87 ? -4.216 -18.832 -14.904 1.00 88.88 87 THR A N 1
ATOM 663 C CA . THR A 1 87 ? -4.797 -18.151 -13.743 1.00 88.88 87 THR A CA 1
ATOM 664 C C . THR A 1 87 ? -4.379 -18.774 -12.416 1.00 88.88 87 THR A C 1
ATOM 666 O O . THR A 1 87 ? -4.427 -18.088 -11.398 1.00 88.88 87 THR A O 1
ATOM 669 N N . ARG A 1 88 ? -3.985 -20.054 -12.400 1.00 90.88 88 ARG A N 1
ATOM 670 C CA . ARG A 1 88 ? -3.596 -20.756 -11.176 1.00 90.88 88 ARG A CA 1
ATOM 671 C C . ARG A 1 88 ? -2.204 -20.326 -10.728 1.00 90.88 88 ARG A C 1
ATOM 673 O O . ARG A 1 88 ? -2.037 -19.983 -9.560 1.00 90.88 88 ARG A O 1
ATOM 680 N N . GLU A 1 89 ? -1.231 -20.319 -11.635 1.00 90.12 89 GLU A N 1
ATOM 681 C CA . GLU A 1 89 ? 0.123 -19.850 -11.325 1.00 90.12 89 GLU A CA 1
ATOM 682 C C . GLU A 1 89 ? 0.121 -18.349 -10.995 1.00 90.12 89 GLU A C 1
ATOM 684 O O . GLU A 1 89 ? 0.733 -17.927 -10.011 1.00 90.12 89 GLU A O 1
ATOM 689 N N . LEU A 1 90 ? -0.663 -17.550 -11.732 1.00 91.56 90 LEU A N 1
ATOM 690 C CA . LEU A 1 90 ? -0.858 -16.127 -11.436 1.00 91.56 90 LEU A CA 1
ATOM 691 C C . LEU A 1 90 ? -1.458 -15.889 -10.043 1.00 91.56 90 LEU A C 1
ATOM 693 O O . LEU A 1 90 ? -1.015 -14.986 -9.337 1.00 91.56 90 LEU A O 1
ATOM 697 N N . ALA A 1 91 ? -2.455 -16.687 -9.648 1.00 94.06 91 ALA A N 1
ATOM 698 C CA . ALA A 1 91 ? -3.065 -16.603 -8.324 1.00 94.06 91 ALA A CA 1
ATOM 699 C C . ALA A 1 91 ? -2.064 -16.949 -7.216 1.00 94.06 91 ALA A C 1
ATOM 701 O O . ALA A 1 91 ? -1.988 -16.240 -6.218 1.00 94.06 91 ALA A O 1
ATOM 702 N N . TYR A 1 92 ? -1.268 -18.003 -7.410 1.00 93.06 92 TYR A N 1
ATOM 703 C CA . TYR A 1 92 ? -0.262 -18.431 -6.437 1.00 93.06 92 TYR A CA 1
ATOM 704 C C . TYR A 1 92 ? 0.859 -17.398 -6.243 1.00 93.06 92 TYR A C 1
ATOM 706 O O . TYR A 1 92 ? 1.389 -17.248 -5.146 1.00 93.06 92 TYR A O 1
ATOM 714 N N . GLY A 1 93 ? 1.215 -16.664 -7.300 1.00 92.75 93 GLY A N 1
ATOM 715 C CA . GLY A 1 93 ? 2.210 -15.592 -7.241 1.00 92.75 93 GLY A CA 1
ATOM 716 C C . GLY A 1 93 ? 1.700 -14.264 -6.667 1.00 92.75 93 GLY A C 1
ATOM 717 O O . GLY A 1 93 ? 2.478 -13.311 -6.600 1.00 92.75 93 GLY A O 1
ATOM 718 N N . PHE A 1 94 ? 0.418 -14.160 -6.298 1.00 96.69 94 PHE A N 1
ATOM 719 C CA . PHE A 1 94 ? -0.169 -12.912 -5.820 1.00 96.69 94 PHE A CA 1
ATOM 720 C C . PHE A 1 94 ? 0.132 -12.667 -4.336 1.00 96.69 94 PHE A C 1
ATOM 722 O 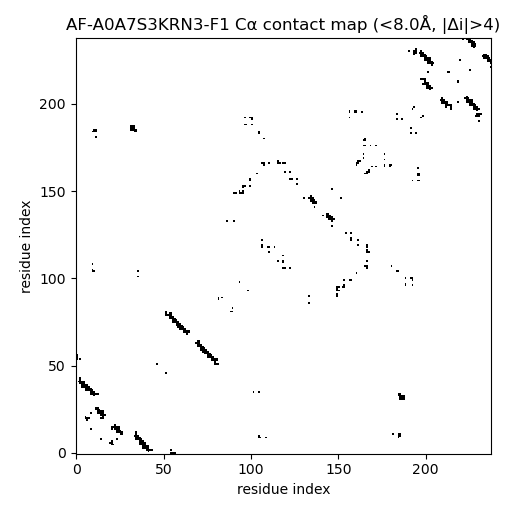O . PHE A 1 94 ? -0.301 -13.406 -3.456 1.00 96.69 94 PHE A O 1
ATOM 729 N N . ASP A 1 95 ? 0.837 -11.573 -4.062 1.00 97.62 95 ASP A N 1
ATOM 730 C CA . ASP A 1 95 ? 1.078 -11.063 -2.714 1.00 97.62 95 ASP A CA 1
ATOM 731 C C . ASP A 1 95 ? 0.076 -9.938 -2.414 1.00 97.62 95 ASP A C 1
ATOM 733 O O . ASP A 1 95 ? 0.244 -8.800 -2.861 1.00 97.62 95 ASP A O 1
ATOM 737 N N . GLN A 1 96 ? -0.992 -10.257 -1.678 1.00 98.00 96 GLN A N 1
ATOM 738 C CA . GLN A 1 96 ? -2.038 -9.288 -1.331 1.00 98.00 96 GLN A CA 1
ATOM 739 C C . GLN A 1 96 ? -1.555 -8.117 -0.475 1.00 98.00 96 GLN A C 1
ATOM 741 O O . GLN A 1 96 ? -2.118 -7.027 -0.580 1.00 98.00 96 GLN A O 1
ATOM 746 N N . GLU A 1 97 ? -0.540 -8.315 0.361 1.00 98.38 97 GLU A N 1
ATOM 747 C CA . GLU A 1 97 ? -0.003 -7.276 1.236 1.00 98.38 97 GLU A CA 1
ATOM 748 C C . GLU A 1 97 ? 0.769 -6.248 0.410 1.00 98.38 97 GLU A C 1
ATOM 750 O O . GLU A 1 97 ? 0.442 -5.055 0.411 1.00 98.38 97 GLU A O 1
ATOM 755 N N . ALA A 1 98 ? 1.724 -6.723 -0.393 1.00 98.31 98 ALA A N 1
ATOM 756 C CA . ALA A 1 98 ? 2.473 -5.875 -1.310 1.00 98.31 98 ALA A CA 1
ATOM 757 C C . ALA A 1 98 ? 1.547 -5.206 -2.338 1.00 98.31 98 ALA A C 1
ATOM 759 O O . ALA A 1 98 ? 1.667 -4.003 -2.583 1.00 98.31 98 ALA A O 1
ATOM 760 N N . ALA A 1 99 ? 0.584 -5.943 -2.904 1.00 98.31 99 ALA A N 1
ATOM 761 C CA . ALA A 1 99 ? -0.383 -5.396 -3.853 1.00 98.31 99 ALA A CA 1
ATOM 762 C C . ALA A 1 99 ? -1.236 -4.280 -3.235 1.00 98.31 99 ALA A C 1
ATOM 764 O O . ALA A 1 99 ? -1.475 -3.267 -3.894 1.00 98.31 99 ALA A O 1
ATOM 765 N N . SER A 1 100 ? -1.659 -4.427 -1.974 1.00 98.44 100 SER A N 1
ATOM 766 C CA . SER A 1 100 ? -2.449 -3.408 -1.270 1.00 98.44 100 SER A CA 1
ATOM 767 C C . SER A 1 100 ? -1.659 -2.118 -1.075 1.00 98.44 100 SER A C 1
ATOM 769 O O . SER A 1 100 ? -2.167 -1.035 -1.368 1.00 98.44 100 SER A O 1
ATOM 771 N N . VAL A 1 101 ? -0.395 -2.224 -0.657 1.00 98.56 101 VAL A N 1
ATOM 772 C CA . VAL A 1 101 ? 0.485 -1.061 -0.462 1.00 98.56 101 VAL A CA 1
ATOM 773 C C . VAL A 1 101 ? 0.821 -0.385 -1.791 1.00 98.56 101 VAL A C 1
ATOM 775 O O . VAL A 1 101 ? 0.760 0.842 -1.889 1.00 98.56 101 VAL A O 1
ATOM 778 N N . LEU A 1 102 ? 1.120 -1.156 -2.840 1.00 98.25 102 LEU A N 1
ATOM 779 C CA . LEU A 1 102 ? 1.333 -0.608 -4.182 1.00 98.25 102 LEU A CA 1
ATOM 780 C C . LEU A 1 102 ? 0.074 0.113 -4.680 1.00 98.25 102 LEU A C 1
ATOM 782 O O . LEU A 1 102 ? 0.147 1.261 -5.110 1.00 98.25 102 LEU A O 1
ATOM 786 N N . MET A 1 103 ? -1.107 -0.487 -4.535 1.00 98.06 103 MET A N 1
ATOM 787 C CA . MET A 1 103 ? -2.357 0.168 -4.918 1.00 98.06 103 MET A CA 1
ATOM 788 C C . MET A 1 103 ? -2.652 1.432 -4.114 1.00 98.06 103 MET A C 1
ATOM 790 O O . MET A 1 103 ? -3.107 2.415 -4.698 1.00 98.06 103 MET A O 1
ATOM 794 N N . ALA A 1 104 ? -2.337 1.454 -2.818 1.00 98.31 104 ALA A N 1
ATOM 795 C CA . ALA A 1 104 ? -2.454 2.649 -1.988 1.00 98.31 104 ALA A CA 1
ATOM 796 C C . ALA A 1 104 ? -1.535 3.778 -2.476 1.00 98.31 104 ALA A C 1
ATOM 798 O O . ALA A 1 104 ? -1.986 4.909 -2.665 1.00 98.31 104 ALA A O 1
ATOM 799 N N . ARG A 1 105 ? -0.267 3.467 -2.771 1.00 98.00 105 ARG A N 1
ATOM 800 C CA . ARG A 1 105 ? 0.689 4.433 -3.334 1.00 98.00 105 ARG A CA 1
ATOM 801 C C . ARG A 1 105 ? 0.244 4.942 -4.703 1.00 98.00 105 ARG A C 1
ATOM 803 O O . ARG A 1 105 ? 0.345 6.136 -4.971 1.00 98.00 105 ARG A O 1
ATOM 810 N N . TYR A 1 106 ? -0.290 4.066 -5.555 1.00 97.06 106 TYR A N 1
ATOM 811 C CA . TYR A 1 106 ? -0.854 4.463 -6.844 1.00 97.06 106 TYR A CA 1
ATOM 812 C C . TYR A 1 106 ? -2.067 5.382 -6.659 1.00 97.06 106 TYR A C 1
ATOM 814 O O . TYR A 1 106 ? -2.170 6.398 -7.340 1.00 97.06 106 TYR A O 1
ATOM 822 N N . ALA A 1 107 ? -2.974 5.061 -5.734 1.00 97.50 107 ALA A N 1
ATOM 823 C CA . ALA A 1 107 ? -4.145 5.883 -5.440 1.00 97.50 107 ALA A CA 1
ATOM 824 C C . ALA A 1 107 ? -3.742 7.287 -4.958 1.00 97.50 107 ALA A C 1
ATOM 826 O O . ALA A 1 107 ? -4.243 8.276 -5.485 1.00 97.50 107 ALA A O 1
ATOM 827 N N . VAL A 1 108 ? -2.774 7.382 -4.040 1.00 96.50 108 VAL A N 1
ATOM 828 C CA . VAL A 1 108 ? -2.223 8.668 -3.579 1.00 96.50 108 VAL A CA 1
ATOM 829 C C . VAL A 1 108 ? -1.584 9.460 -4.719 1.00 96.50 108 VAL A C 1
ATOM 831 O O . VAL A 1 108 ? -1.786 10.669 -4.803 1.00 96.50 108 VAL A O 1
ATOM 834 N N . GLU A 1 109 ? -0.856 8.800 -5.623 1.00 95.12 109 GLU A N 1
ATOM 835 C CA . GLU A 1 109 ? -0.291 9.460 -6.804 1.00 95.12 109 GLU A CA 1
ATOM 836 C C . GLU A 1 109 ? -1.385 10.000 -7.730 1.00 95.12 109 GLU A C 1
ATOM 838 O O . GLU A 1 109 ? -1.280 11.124 -8.215 1.00 95.12 109 GLU A O 1
ATOM 843 N N . ARG A 1 110 ? -2.468 9.240 -7.942 1.00 95.31 110 ARG A N 1
ATOM 844 C CA . ARG A 1 110 ? -3.620 9.708 -8.728 1.00 95.31 110 ARG A CA 1
ATOM 845 C C . ARG A 1 110 ? -4.311 10.906 -8.096 1.00 95.31 110 ARG A C 1
ATOM 847 O O . ARG A 1 110 ? -4.745 11.781 -8.830 1.00 95.31 110 ARG A O 1
ATOM 854 N N . CYS A 1 111 ? -4.365 10.994 -6.768 1.00 94.88 111 CYS A N 1
ATOM 855 C CA . CYS A 1 111 ? -4.930 12.154 -6.071 1.00 94.88 111 CYS A CA 1
ATOM 856 C C . CYS A 1 111 ? -4.164 13.468 -6.312 1.00 94.88 111 CYS A C 1
ATOM 858 O O . CYS A 1 111 ? -4.608 14.509 -5.837 1.00 94.88 111 CYS A O 1
ATOM 860 N N . LYS A 1 112 ? -3.016 13.449 -7.006 1.00 91.88 112 LYS A N 1
ATOM 861 C CA . LYS A 1 112 ? -2.350 14.675 -7.471 1.00 91.88 112 LYS A CA 1
ATOM 862 C C . LYS A 1 112 ? -3.040 15.304 -8.684 1.00 91.88 112 LYS A C 1
ATOM 864 O O . LYS A 1 112 ? -2.861 16.495 -8.911 1.00 91.88 112 LYS A O 1
ATOM 869 N N . THR A 1 113 ? -3.770 14.515 -9.474 1.00 94.00 113 THR A N 1
ATOM 870 C CA . THR A 1 113 ? -4.429 14.965 -10.714 1.00 94.00 113 THR A CA 1
ATOM 871 C C . THR A 1 113 ? -5.939 14.774 -10.694 1.00 94.00 113 THR A C 1
ATOM 873 O O . THR A 1 113 ? -6.658 15.573 -11.283 1.00 94.00 113 THR A O 1
ATOM 876 N N . ASP A 1 114 ? -6.410 13.715 -10.039 1.00 95.62 114 ASP A N 1
ATOM 877 C CA . ASP A 1 114 ? -7.804 13.291 -10.020 1.00 95.62 114 ASP A CA 1
ATOM 878 C C . ASP A 1 114 ? -8.450 13.644 -8.670 1.00 95.62 114 ASP A C 1
ATOM 880 O O . ASP A 1 114 ? -7.814 13.550 -7.615 1.00 95.62 114 ASP A O 1
ATOM 884 N N . GLU A 1 115 ? -9.747 13.959 -8.687 1.00 93.12 115 GLU A N 1
ATOM 885 C CA . GLU A 1 115 ? -10.533 14.180 -7.469 1.00 93.12 115 GLU A CA 1
ATOM 886 C C . GLU A 1 115 ? -10.587 12.910 -6.594 1.00 93.12 115 GLU A C 1
ATOM 888 O O . GLU A 1 115 ? -10.770 11.801 -7.121 1.00 93.12 115 GLU A O 1
ATOM 893 N N . PRO A 1 11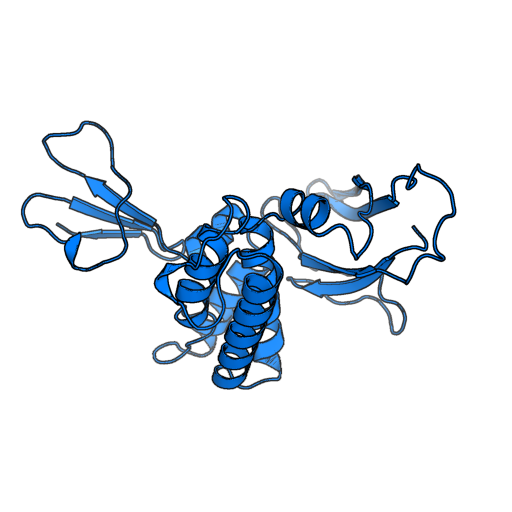6 ? -10.502 13.015 -5.251 1.00 92.56 116 PRO A N 1
ATOM 894 C CA . PRO A 1 116 ? -10.415 11.841 -4.383 1.00 92.56 116 PRO A CA 1
ATOM 895 C C . PRO A 1 116 ? -11.582 10.854 -4.530 1.00 92.56 116 PRO A C 1
ATOM 897 O O . PRO A 1 116 ? -11.381 9.638 -4.483 1.00 92.56 116 PRO A O 1
ATOM 900 N N . LEU A 1 117 ? -12.800 11.348 -4.777 1.00 95.00 117 LEU A N 1
ATOM 901 C CA . LEU A 1 117 ? -13.971 10.495 -4.999 1.00 95.00 117 LEU A CA 1
ATOM 902 C C . LEU A 1 117 ? -13.837 9.641 -6.271 1.00 95.00 117 LEU A C 1
ATOM 904 O O . LEU A 1 117 ? -14.248 8.478 -6.287 1.00 95.00 117 LEU A O 1
ATOM 908 N N . ASP A 1 118 ? -13.238 10.185 -7.329 1.00 97.31 118 ASP A N 1
ATOM 909 C CA . ASP A 1 118 ? -13.019 9.452 -8.575 1.00 97.31 118 ASP A CA 1
ATOM 910 C C . ASP A 1 118 ? -11.887 8.432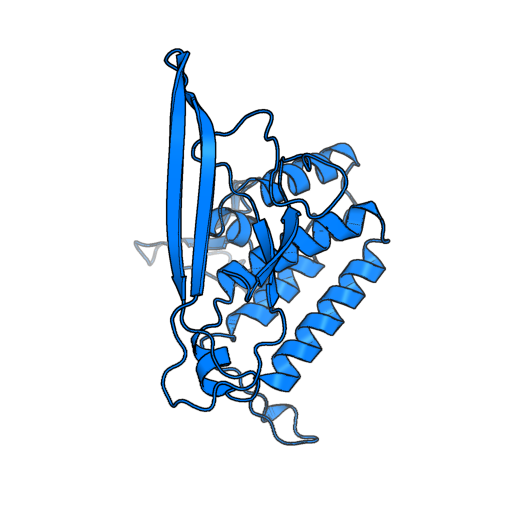 -8.442 1.00 97.31 118 ASP A C 1
ATOM 912 O O . ASP A 1 118 ? -11.988 7.328 -8.994 1.00 97.31 118 ASP A O 1
ATOM 916 N N . VAL A 1 119 ? -10.867 8.737 -7.632 1.00 97.88 119 VAL A N 1
ATOM 917 C CA . VAL A 1 119 ? -9.838 7.766 -7.235 1.00 97.88 119 VAL A CA 1
ATOM 918 C C . VAL A 1 119 ? -10.455 6.608 -6.447 1.00 97.88 119 VAL A C 1
ATOM 920 O O . VAL A 1 119 ? -10.162 5.452 -6.753 1.00 97.88 119 VAL A O 1
ATOM 923 N N . ILE A 1 120 ? -11.370 6.875 -5.509 1.00 97.94 120 ILE A N 1
ATOM 924 C CA . ILE A 1 120 ? -12.097 5.826 -4.770 1.00 97.94 120 ILE A CA 1
ATOM 925 C C . ILE A 1 120 ? -12.932 4.958 -5.724 1.00 97.94 120 ILE A C 1
ATOM 927 O O . ILE A 1 120 ? -12.844 3.732 -5.682 1.00 97.94 120 ILE A O 1
ATOM 931 N N . ARG A 1 121 ? -13.684 5.560 -6.654 1.00 98.25 121 ARG A N 1
ATOM 932 C CA . ARG A 1 121 ? -14.443 4.807 -7.675 1.00 98.25 121 ARG A CA 1
ATOM 933 C C . ARG A 1 121 ? -13.535 3.980 -8.581 1.00 98.25 121 ARG A C 1
ATOM 935 O O . ARG A 1 121 ? -13.915 2.909 -9.055 1.00 98.25 121 ARG A O 1
ATOM 942 N N . TRP A 1 122 ? -12.348 4.484 -8.907 1.00 98.25 122 TRP A N 1
ATOM 943 C CA . TRP A 1 122 ? -11.342 3.717 -9.635 1.00 98.25 122 TRP A CA 1
ATOM 944 C C . TRP A 1 122 ? -10.842 2.525 -8.812 1.00 98.25 122 TRP A C 1
ATOM 946 O O . TRP A 1 122 ? -10.810 1.419 -9.351 1.00 98.25 122 TRP A O 1
ATOM 956 N N . LEU A 1 123 ? -10.541 2.724 -7.528 1.00 98.19 123 LEU A N 1
ATOM 957 C CA . LEU A 1 123 ? -10.114 1.668 -6.611 1.00 98.19 123 LEU A CA 1
ATOM 958 C C . LEU A 1 123 ? -11.169 0.555 -6.508 1.00 98.19 123 LEU A C 1
ATOM 960 O O . LEU A 1 123 ? -10.844 -0.612 -6.721 1.00 98.19 123 LEU A O 1
ATOM 964 N N . ASP A 1 124 ? -12.438 0.923 -6.303 1.00 98.19 124 ASP A N 1
ATOM 965 C CA . ASP A 1 124 ? -13.567 -0.014 -6.242 1.00 98.19 124 ASP A CA 1
ATOM 966 C C . ASP A 1 124 ? -13.689 -0.819 -7.555 1.00 98.19 124 ASP A C 1
ATOM 968 O O . ASP A 1 124 ? -13.841 -2.042 -7.541 1.00 98.19 124 ASP A O 1
ATOM 972 N N . ARG A 1 125 ? -13.532 -0.166 -8.718 1.00 98.50 125 ARG A N 1
ATOM 973 C CA . ARG A 1 125 ? -13.521 -0.850 -10.028 1.00 98.50 125 ARG A CA 1
ATOM 974 C C . ARG A 1 125 ? -12.342 -1.811 -10.187 1.00 98.50 125 ARG A C 1
ATOM 976 O O . ARG A 1 125 ? -12.511 -2.855 -10.814 1.00 98.50 125 ARG A O 1
ATOM 983 N N . MET A 1 126 ? -11.156 -1.474 -9.675 1.00 98.38 126 MET A N 1
ATOM 984 C CA . MET A 1 126 ? -9.992 -2.369 -9.727 1.00 98.38 126 MET A CA 1
ATOM 985 C C . MET A 1 126 ? -10.194 -3.588 -8.827 1.00 98.38 126 MET A C 1
ATOM 987 O O . MET A 1 126 ? -9.928 -4.706 -9.265 1.00 98.38 126 MET A O 1
ATOM 991 N N . LEU A 1 127 ? -10.739 -3.389 -7.622 1.00 98.25 127 LEU A N 1
ATOM 992 C CA . LEU A 1 127 ? -11.099 -4.476 -6.715 1.00 98.25 127 LEU A CA 1
ATOM 993 C C . LEU A 1 127 ? -12.101 -5.432 -7.371 1.00 98.25 127 LEU A C 1
ATOM 995 O O . LEU A 1 127 ? -11.838 -6.631 -7.422 1.00 98.25 127 LEU A O 1
ATOM 999 N N . ILE A 1 128 ? -13.197 -4.908 -7.936 1.00 97.94 128 ILE A N 1
ATOM 1000 C CA . ILE A 1 128 ? -14.216 -5.720 -8.621 1.00 97.94 128 ILE A CA 1
ATOM 1001 C C . ILE A 1 128 ? -13.591 -6.527 -9.761 1.00 97.94 128 ILE A C 1
ATOM 1003 O O . ILE A 1 128 ? -13.853 -7.723 -9.874 1.00 97.94 128 ILE A O 1
ATOM 1007 N N . LYS A 1 129 ? -12.737 -5.910 -10.590 1.00 97.75 129 LYS A N 1
ATOM 1008 C CA . LYS A 1 129 ? -12.048 -6.611 -11.687 1.00 97.75 129 LYS A CA 1
ATOM 1009 C C . LYS A 1 129 ? -11.160 -7.749 -11.186 1.00 97.75 129 LYS A C 1
ATOM 1011 O O . LYS A 1 129 ? -11.173 -8.820 -11.786 1.00 97.75 129 LYS A O 1
ATOM 1016 N N . LEU A 1 130 ? -10.408 -7.524 -10.108 1.00 96.88 130 LEU A N 1
ATOM 1017 C CA . LEU A 1 130 ? -9.532 -8.536 -9.523 1.00 96.88 130 LEU A CA 1
ATOM 1018 C C . LEU A 1 130 ? -10.348 -9.723 -9.000 1.00 96.88 130 LEU A C 1
ATOM 1020 O O . LEU A 1 130 ? -10.125 -10.856 -9.421 1.00 96.88 130 LEU A O 1
ATOM 1024 N N . VAL A 1 131 ? -11.333 -9.464 -8.134 1.00 96.50 131 VAL A N 1
ATOM 1025 C CA . VAL A 1 131 ? -12.114 -10.543 -7.513 1.00 96.50 131 VAL A CA 1
ATOM 1026 C C . VAL A 1 131 ? -12.998 -11.266 -8.523 1.00 96.50 131 VAL A C 1
ATOM 1028 O O . VAL A 1 131 ? -13.127 -12.477 -8.438 1.00 96.50 131 VAL A O 1
ATOM 1031 N N . SER A 1 132 ? -13.529 -10.578 -9.538 1.00 95.00 132 SER A N 1
ATOM 1032 C CA . SER A 1 132 ? -14.295 -11.240 -10.608 1.00 95.00 132 SER A CA 1
ATOM 1033 C C . SER A 1 132 ? -13.433 -12.204 -11.427 1.00 95.00 132 SER A C 1
ATOM 1035 O O . SER A 1 132 ? -13.953 -13.159 -11.993 1.00 95.00 132 SER A O 1
ATOM 1037 N N . LYS A 1 133 ? -12.116 -11.961 -11.514 1.00 95.44 133 LYS A N 1
ATOM 1038 C CA . LYS A 1 133 ? -11.186 -12.829 -12.246 1.00 95.44 133 LYS A CA 1
ATOM 1039 C C . LYS A 1 133 ? -10.716 -14.029 -11.417 1.00 95.44 133 LYS A C 1
ATOM 1041 O O . LYS A 1 133 ? -10.531 -15.099 -11.987 1.00 95.44 133 LYS A O 1
ATOM 1046 N N . PHE A 1 134 ? -10.488 -13.848 -10.115 1.00 96.12 134 PHE A N 1
ATOM 1047 C CA . PHE A 1 134 ? -9.811 -14.848 -9.273 1.00 96.12 134 PHE A CA 1
ATOM 1048 C C . PHE A 1 134 ? -10.700 -15.521 -8.214 1.00 96.12 134 PHE A C 1
ATOM 1050 O O . PHE A 1 134 ? -10.282 -16.514 -7.623 1.00 96.12 134 PHE A O 1
ATOM 1057 N N . ALA A 1 135 ? -11.913 -15.025 -7.958 1.00 96.12 135 ALA A N 1
ATOM 1058 C CA . ALA A 1 135 ? -12.840 -15.660 -7.023 1.00 96.12 135 ALA A CA 1
ATOM 1059 C C . ALA A 1 135 ? -13.587 -16.840 -7.659 1.00 96.12 135 ALA A C 1
ATOM 1061 O O . ALA A 1 135 ? -13.904 -16.835 -8.848 1.00 96.12 135 ALA A O 1
ATOM 1062 N N . GLY A 1 136 ? -13.952 -17.819 -6.832 1.00 95.81 136 GLY A N 1
ATOM 1063 C CA . GLY A 1 136 ? -14.933 -18.840 -7.189 1.00 95.81 136 GLY A CA 1
ATOM 1064 C C . GLY A 1 136 ? -16.338 -18.376 -6.812 1.00 95.81 136 GLY A C 1
ATOM 1065 O O . GLY A 1 136 ? -16.567 -17.994 -5.666 1.00 95.81 136 GLY A O 1
ATOM 1066 N N . TYR A 1 137 ? -17.277 -18.399 -7.756 1.00 97.12 137 TYR A N 1
ATOM 1067 C CA . TYR A 1 137 ? -18.688 -18.095 -7.505 1.00 97.12 137 TYR A CA 1
ATOM 1068 C C . TYR A 1 137 ? -19.586 -18.665 -8.608 1.00 97.12 137 TYR A C 1
ATOM 1070 O O . TYR A 1 137 ? -19.149 -18.944 -9.725 1.00 97.12 137 TYR A O 1
ATOM 1078 N N . LYS A 1 138 ? -20.867 -18.829 -8.287 1.00 96.69 138 LYS A N 1
ATOM 1079 C CA . LYS A 1 138 ? -21.945 -19.123 -9.230 1.00 96.69 138 LYS A CA 1
ATOM 1080 C C . LYS A 1 138 ? -22.627 -17.818 -9.626 1.00 96.69 138 LYS A C 1
ATOM 1082 O O . LYS A 1 138 ? -22.785 -16.911 -8.810 1.00 96.69 138 LYS A O 1
ATOM 1087 N N . ARG A 1 139 ? -23.027 -17.721 -10.895 1.00 95.31 139 ARG A N 1
ATOM 1088 C CA . ARG A 1 139 ? -23.790 -16.569 -11.388 1.00 95.31 139 ARG A CA 1
ATOM 1089 C C . ARG A 1 139 ? -25.099 -16.451 -10.599 1.00 95.31 139 ARG A C 1
ATOM 1091 O O . ARG A 1 139 ? -25.723 -17.468 -10.315 1.00 95.31 139 ARG A O 1
ATOM 1098 N N . ASP A 1 140 ? -25.465 -15.220 -10.256 1.00 94.44 140 ASP A N 1
ATOM 1099 C CA . ASP A 1 140 ? -26.702 -14.863 -9.547 1.00 94.44 140 ASP A CA 1
ATOM 1100 C C . ASP A 1 140 ? -26.854 -15.466 -8.131 1.00 94.44 140 ASP A C 1
ATOM 1102 O O . ASP A 1 140 ? -27.928 -15.388 -7.543 1.00 94.44 140 ASP A O 1
ATOM 1106 N N . ASP A 1 141 ? -25.776 -16.002 -7.541 1.00 97.12 141 ASP A N 1
ATOM 1107 C CA . ASP A 1 141 ? -25.748 -16.500 -6.157 1.00 97.12 141 ASP A CA 1
ATOM 1108 C C . ASP A 1 141 ? -24.622 -15.828 -5.344 1.00 97.12 141 ASP A C 1
ATOM 1110 O O . ASP A 1 141 ? -23.489 -16.325 -5.314 1.00 97.12 141 ASP A O 1
ATOM 1114 N N . PRO A 1 142 ? -24.908 -14.712 -4.644 1.00 95.50 142 PRO A N 1
ATOM 1115 C CA . PRO A 1 142 ? -23.922 -14.006 -3.824 1.00 95.50 142 PRO A CA 1
ATOM 1116 C C . PRO A 1 142 ? -23.311 -14.861 -2.703 1.00 95.50 142 PRO A C 1
ATOM 1118 O O . PRO A 1 142 ? -22.155 -14.659 -2.334 1.00 95.50 142 PRO A O 1
ATOM 1121 N N . ASN A 1 143 ? -24.047 -15.849 -2.179 1.00 97.12 143 ASN A N 1
ATOM 1122 C CA . ASN A 1 143 ? -23.588 -16.679 -1.060 1.00 97.12 143 ASN A CA 1
ATOM 1123 C C . ASN A 1 143 ? -22.524 -17.701 -1.478 1.00 97.12 143 ASN A C 1
ATOM 1125 O O . ASN A 1 143 ? -21.816 -18.247 -0.623 1.00 97.12 143 ASN A O 1
ATOM 1129 N N . SER A 1 144 ? -22.382 -17.946 -2.783 1.00 97.38 144 SER A N 1
ATOM 1130 C CA . SER A 1 144 ? -21.365 -18.832 -3.351 1.00 97.38 144 SER A CA 1
ATOM 1131 C C . SER A 1 144 ? -19.967 -18.213 -3.435 1.00 97.38 144 SER A C 1
ATOM 1133 O O . SER A 1 144 ? -19.009 -18.942 -3.682 1.00 97.38 144 SER A O 1
ATOM 1135 N N . PHE A 1 145 ? -19.834 -16.898 -3.230 1.00 97.44 145 PHE A N 1
ATOM 1136 C CA . PHE A 1 145 ? -18.576 -16.180 -3.423 1.00 97.44 145 PHE A CA 1
ATOM 1137 C C . PHE A 1 145 ? -17.492 -16.629 -2.441 1.00 97.44 145 PHE A C 1
ATOM 1139 O O . PHE A 1 145 ? -17.668 -16.562 -1.222 1.00 97.44 145 PHE A O 1
ATOM 1146 N N . ARG A 1 146 ? -16.351 -17.079 -2.966 1.00 96.88 146 ARG A N 1
ATOM 1147 C CA . ARG A 1 146 ? -15.192 -17.519 -2.184 1.00 96.88 146 ARG A CA 1
ATOM 1148 C C . ARG A 1 146 ? -13.898 -16.994 -2.799 1.00 96.88 146 ARG A C 1
ATOM 1150 O O . ARG A 1 146 ? -13.705 -17.058 -4.012 1.00 96.88 146 ARG A O 1
ATOM 1157 N N . LEU A 1 147 ? -12.998 -16.526 -1.939 1.00 96.44 147 LEU A N 1
ATOM 1158 C CA . LEU A 1 147 ? -11.628 -16.151 -2.287 1.00 96.44 147 LEU A CA 1
ATOM 1159 C C . LEU A 1 147 ? -10.653 -17.170 -1.706 1.00 96.44 147 LEU A C 1
ATOM 1161 O O . LEU A 1 147 ? -10.892 -17.714 -0.625 1.00 96.44 147 LEU A O 1
ATOM 1165 N N . SER A 1 148 ? -9.554 -17.415 -2.417 1.00 95.88 148 SER A N 1
ATOM 1166 C CA . SER A 1 148 ? -8.437 -18.182 -1.871 1.00 95.88 148 SER A CA 1
ATOM 1167 C C . SER A 1 148 ? -7.651 -17.345 -0.858 1.00 95.88 148 SER A C 1
ATOM 1169 O O . SER A 1 148 ? -7.837 -16.129 -0.741 1.00 95.88 148 SER A O 1
ATOM 1171 N N . ARG A 1 149 ? -6.764 -18.001 -0.107 1.00 96.06 149 ARG A N 1
ATOM 1172 C CA . ARG A 1 149 ? -5.972 -17.372 0.959 1.00 96.06 149 ARG A CA 1
ATOM 1173 C C . ARG A 1 149 ? -5.114 -16.215 0.446 1.00 96.06 149 ARG A C 1
ATOM 1175 O O . ARG A 1 149 ? -4.922 -15.234 1.158 1.00 96.06 149 ARG A O 1
ATOM 1182 N N . GLU A 1 150 ? -4.624 -16.326 -0.783 1.00 97.00 150 GLU A N 1
ATOM 1183 C CA . GLU A 1 150 ? -3.779 -15.332 -1.443 1.00 97.00 150 GLU A CA 1
ATOM 1184 C C . GLU A 1 150 ? -4.521 -14.007 -1.662 1.00 97.00 150 GLU A C 1
ATOM 1186 O O . GLU A 1 150 ? -3.879 -12.967 -1.719 1.00 97.00 150 GLU A O 1
ATOM 1191 N N . PHE A 1 151 ? -5.860 -14.022 -1.730 1.00 97.81 151 PHE A N 1
ATOM 1192 C CA . PHE A 1 151 ? -6.691 -12.842 -2.002 1.00 97.81 151 PHE A CA 1
ATOM 1193 C C . PHE A 1 151 ? -7.611 -12.439 -0.845 1.00 97.81 151 PHE A C 1
ATOM 1195 O O . PHE A 1 151 ? -8.245 -11.388 -0.921 1.00 97.81 151 PHE A O 1
ATOM 1202 N N . SER A 1 152 ? -7.756 -13.262 0.196 1.00 96.69 152 SER A N 1
ATOM 1203 C CA . SER A 1 152 ? -8.827 -13.112 1.189 1.00 96.69 152 SER A CA 1
ATOM 1204 C C . SER A 1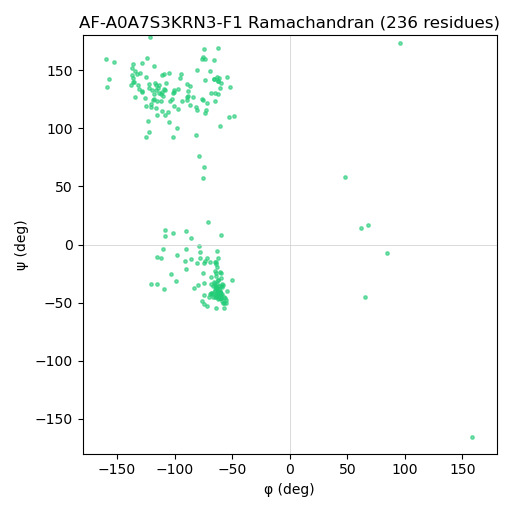 152 ? -8.781 -11.804 1.988 1.00 96.69 152 SER A C 1
ATOM 1206 O O . SER A 1 152 ? -9.833 -11.304 2.375 1.00 96.69 152 SER A O 1
ATOM 1208 N N . LEU A 1 153 ? -7.593 -11.239 2.225 1.00 96.25 153 LEU A N 1
ATOM 1209 C CA . LEU A 1 153 ? -7.404 -9.981 2.962 1.00 96.25 153 LEU A CA 1
ATOM 1210 C C . LEU A 1 153 ? -7.423 -8.753 2.045 1.00 96.25 153 LEU A C 1
ATOM 1212 O O . LEU A 1 153 ? -7.698 -7.646 2.503 1.00 96.25 153 LEU A O 1
ATOM 1216 N N . TYR A 1 154 ? -7.179 -8.918 0.743 1.00 98.25 154 TYR A N 1
ATOM 1217 C CA . TYR A 1 154 ? -7.117 -7.793 -0.192 1.00 98.25 154 TYR A CA 1
ATOM 1218 C C . TYR A 1 154 ? -8.394 -6.918 -0.193 1.00 98.25 154 TYR A C 1
ATOM 1220 O O . TYR A 1 154 ? -8.268 -5.696 -0.079 1.00 98.25 154 TYR A O 1
ATOM 1228 N N . PRO A 1 155 ? -9.632 -7.465 -0.237 1.00 97.94 155 PRO A N 1
ATOM 1229 C CA . PRO A 1 155 ? -10.844 -6.650 -0.120 1.00 97.94 155 PRO A CA 1
ATOM 1230 C C . PRO A 1 155 ? -10.932 -5.871 1.196 1.00 97.94 155 PRO A C 1
ATOM 1232 O O . PRO A 1 155 ? -11.414 -4.739 1.199 1.00 97.94 155 PRO A O 1
ATOM 1235 N N . GLN A 1 156 ? -10.448 -6.452 2.298 1.00 95.88 156 GLN A N 1
ATOM 1236 C CA . GLN A 1 156 ? -10.419 -5.799 3.605 1.00 95.88 156 GLN A CA 1
ATOM 1237 C C . GLN A 1 156 ? -9.457 -4.606 3.594 1.00 95.88 156 GLN A C 1
ATOM 1239 O O . GLN A 1 156 ? -9.845 -3.510 3.997 1.00 95.88 156 GLN A O 1
ATOM 1244 N N . PHE A 1 157 ? -8.253 -4.758 3.034 1.00 97.88 157 PHE A N 1
ATOM 1245 C CA . PHE A 1 157 ? -7.335 -3.630 2.864 1.00 97.88 157 PHE A CA 1
ATOM 1246 C C . PHE A 1 157 ? -7.925 -2.530 1.978 1.00 97.88 157 PHE A C 1
ATOM 1248 O O . PHE A 1 157 ? -7.816 -1.354 2.316 1.00 97.88 157 PHE A O 1
ATOM 1255 N N . MET A 1 158 ? -8.607 -2.878 0.882 1.00 98.44 158 MET A N 1
ATOM 1256 C CA . MET A 1 158 ? -9.274 -1.885 0.028 1.00 98.44 158 MET A CA 1
ATOM 1257 C C . MET A 1 158 ? -10.425 -1.169 0.753 1.00 98.44 158 MET A C 1
ATOM 1259 O O . MET A 1 158 ? -10.622 0.033 0.554 1.00 98.44 158 MET A O 1
ATOM 1263 N N . PHE A 1 159 ? -11.159 -1.878 1.619 1.00 96.94 159 PHE A N 1
ATOM 1264 C CA . PHE A 1 159 ? -12.207 -1.302 2.464 1.00 96.94 159 PHE A CA 1
ATOM 1265 C C . PHE A 1 159 ? -11.661 -0.255 3.442 1.00 96.94 159 PHE A C 1
ATOM 1267 O O . PHE A 1 159 ? -12.269 0.809 3.588 1.00 96.94 159 PHE A O 1
ATOM 1274 N N . TYR A 1 160 ? -10.521 -0.516 4.083 1.00 97.25 160 TYR A N 1
ATOM 1275 C CA . TYR A 1 160 ? -9.897 0.471 4.962 1.00 97.25 160 TYR A CA 1
ATOM 1276 C C . TYR A 1 160 ? -9.232 1.603 4.168 1.00 97.25 160 TYR A C 1
ATOM 1278 O O . TYR A 1 160 ? -9.463 2.777 4.460 1.00 97.25 160 TYR A O 1
ATOM 1286 N N . LEU A 1 161 ? -8.516 1.285 3.084 1.00 98.00 161 LEU A N 1
ATOM 1287 C CA . LEU A 1 161 ? -7.840 2.270 2.236 1.00 98.00 161 LEU A CA 1
ATOM 1288 C C . LEU A 1 161 ? -8.807 3.343 1.711 1.00 98.00 161 LEU A C 1
ATOM 1290 O O . LEU A 1 161 ? -8.528 4.536 1.837 1.00 98.00 161 LEU A O 1
ATOM 1294 N N . ARG A 1 162 ? -9.975 2.951 1.182 1.00 97.19 162 ARG A N 1
ATOM 1295 C CA . ARG A 1 162 ? -10.976 3.893 0.631 1.00 97.19 162 ARG A CA 1
ATOM 1296 C C . ARG A 1 162 ? -11.595 4.839 1.666 1.00 97.19 162 ARG A C 1
ATOM 1298 O O . ARG A 1 162 ? -12.243 5.809 1.277 1.00 97.19 162 ARG A O 1
ATOM 1305 N N . ARG A 1 163 ? -11.437 4.543 2.960 1.00 95.00 163 ARG A N 1
ATOM 1306 C CA . ARG A 1 163 ? -11.934 5.337 4.098 1.00 95.00 163 ARG A CA 1
ATOM 1307 C C . ARG A 1 163 ? -10.815 6.014 4.890 1.00 95.00 163 ARG A C 1
ATOM 1309 O O . ARG A 1 163 ? -11.099 6.744 5.830 1.00 95.00 163 ARG A O 1
ATOM 1316 N N . SER A 1 164 ? -9.563 5.752 4.533 1.00 95.75 164 SER A N 1
ATOM 1317 C CA . SER A 1 164 ? -8.403 6.305 5.221 1.00 95.75 164 SER A CA 1
ATOM 1318 C C . SER A 1 164 ? -8.219 7.788 4.898 1.00 95.75 164 SER A C 1
ATOM 1320 O O . SER A 1 164 ? -8.658 8.272 3.849 1.00 95.75 164 SER A O 1
ATOM 1322 N N . GLN A 1 165 ? -7.476 8.485 5.757 1.00 94.06 165 GLN A N 1
ATOM 1323 C CA . GLN A 1 165 ? -7.107 9.893 5.570 1.00 94.06 165 GLN A CA 1
ATOM 1324 C C . GLN A 1 165 ? -6.241 10.129 4.317 1.00 94.06 165 GLN A C 1
ATOM 1326 O O . GLN A 1 165 ? -6.088 11.263 3.870 1.00 94.06 165 GLN A O 1
ATOM 1331 N N . PHE A 1 166 ? -5.718 9.067 3.687 1.00 95.88 166 PHE A N 1
ATOM 1332 C CA . PHE A 1 166 ? -5.001 9.173 2.415 1.00 95.88 166 PHE A CA 1
ATOM 1333 C C . PHE A 1 166 ? -5.918 9.593 1.259 1.00 95.88 166 PHE A C 1
ATOM 1335 O O . PHE A 1 166 ? -5.475 10.326 0.368 1.00 95.88 166 PHE A O 1
ATOM 1342 N N . LEU A 1 167 ? -7.176 9.130 1.268 1.00 95.81 167 LEU A N 1
ATOM 1343 C CA . LEU A 1 167 ? -8.160 9.362 0.203 1.00 95.81 167 LEU A CA 1
ATOM 1344 C C . LEU A 1 167 ? -9.350 10.208 0.673 1.00 95.81 167 LEU A C 1
ATOM 1346 O O . LEU A 1 167 ? -9.867 11.002 -0.104 1.00 95.81 167 LEU A O 1
ATOM 1350 N N . GLN A 1 168 ? -9.777 10.081 1.930 1.00 93.62 168 GLN A N 1
ATOM 1351 C CA . GLN A 1 168 ? -10.830 10.911 2.513 1.00 93.62 168 GLN A CA 1
ATOM 1352 C C . GLN A 1 168 ? -10.207 11.999 3.383 1.00 93.62 168 GLN A C 1
ATOM 1354 O O . GLN A 1 168 ? -9.954 11.801 4.564 1.00 93.62 168 GLN A O 1
ATOM 1359 N N . THR A 1 169 ? -9.969 13.162 2.787 1.00 90.00 169 THR A N 1
ATOM 1360 C CA . THR A 1 169 ? -9.294 14.293 3.445 1.00 90.00 169 THR A CA 1
ATOM 1361 C C . THR A 1 169 ? -10.270 15.242 4.150 1.00 90.00 169 THR A C 1
ATOM 1363 O O . THR A 1 169 ? -9.901 16.347 4.536 1.00 90.00 169 THR A O 1
ATOM 1366 N N . PHE A 1 170 ? -11.539 14.845 4.305 1.00 87.69 170 PHE A N 1
ATOM 1367 C CA . PHE A 1 170 ? -12.510 15.607 5.089 1.00 87.69 170 PHE A CA 1
ATOM 1368 C C . PHE A 1 170 ? -12.067 15.608 6.560 1.00 87.69 170 PHE A C 1
ATOM 1370 O O . PHE A 1 170 ? -11.761 14.548 7.100 1.00 87.69 170 PHE A O 1
ATOM 1377 N N . ASN A 1 171 ? -12.030 16.784 7.193 1.00 88.94 171 ASN A N 1
ATOM 1378 C CA . ASN A 1 171 ? -11.447 17.028 8.524 1.00 88.94 171 ASN A CA 1
ATOM 1379 C C . ASN A 1 171 ? -9.914 16.904 8.634 1.00 88.94 171 ASN A C 1
ATOM 1381 O O . ASN A 1 171 ? -9.410 16.815 9.748 1.00 88.94 171 ASN A O 1
ATOM 1385 N N . ALA A 1 172 ? -9.171 16.934 7.525 1.00 91.44 172 ALA A N 1
ATOM 1386 C CA . ALA A 1 172 ? -7.718 17.092 7.549 1.00 91.44 172 ALA A CA 1
ATOM 1387 C C . ALA A 1 172 ? -7.323 18.395 6.849 1.00 91.44 172 ALA A C 1
ATOM 1389 O O . ALA A 1 172 ? -7.863 18.743 5.795 1.00 91.44 172 ALA A O 1
ATOM 1390 N N . SER A 1 173 ? -6.362 19.116 7.416 1.00 96.19 173 SER A N 1
ATOM 1391 C CA . SER A 1 173 ? -5.726 20.232 6.722 1.00 96.19 173 SER A CA 1
ATOM 1392 C C . SER A 1 173 ? -4.935 19.735 5.495 1.00 96.19 173 SER A C 1
ATOM 1394 O O . SER A 1 173 ? -4.556 18.556 5.416 1.00 96.19 173 SER A O 1
ATOM 1396 N N . PRO A 1 174 ? -4.656 20.616 4.514 1.00 94.69 174 PRO A N 1
ATOM 1397 C CA . PRO A 1 174 ? -3.787 20.272 3.391 1.00 94.69 174 PRO A CA 1
ATOM 1398 C C . PRO A 1 174 ? -2.414 19.753 3.843 1.00 94.69 174 PRO A C 1
ATOM 1400 O O . PRO A 1 174 ? -1.923 18.765 3.297 1.00 94.69 174 PRO A O 1
ATOM 1403 N N . ASP A 1 175 ? -1.839 20.358 4.882 1.00 96.62 175 ASP A N 1
ATOM 1404 C CA . ASP A 1 175 ? -0.523 19.992 5.408 1.00 96.62 175 ASP A CA 1
ATOM 1405 C C . ASP A 1 175 ? -0.539 18.613 6.085 1.00 96.62 175 ASP A C 1
ATOM 1407 O O . ASP A 1 175 ? 0.337 17.791 5.812 1.00 96.62 175 ASP A O 1
ATOM 1411 N N . GLU A 1 176 ? -1.565 18.301 6.887 1.00 96.19 176 GLU A N 1
ATOM 1412 C CA . GLU A 1 176 ? -1.751 16.958 7.467 1.00 96.19 176 GLU A CA 1
ATOM 1413 C C . GLU A 1 176 ? -1.910 15.895 6.377 1.00 96.19 176 GLU A C 1
ATOM 1415 O O . GLU A 1 176 ? -1.293 14.831 6.431 1.00 96.19 176 GLU A O 1
ATOM 1420 N N . THR A 1 177 ? -2.684 16.202 5.335 1.00 95.56 177 THR A N 1
ATOM 1421 C CA . THR A 1 177 ? -2.868 15.299 4.193 1.00 95.56 177 THR A CA 1
ATOM 1422 C C . THR A 1 177 ? -1.536 15.001 3.503 1.00 95.56 177 THR A C 1
ATOM 1424 O O . THR A 1 177 ? -1.236 13.843 3.192 1.00 95.56 177 THR A O 1
ATOM 1427 N N . VAL A 1 178 ? -0.721 16.031 3.256 1.00 95.31 178 VAL A N 1
ATOM 1428 C CA . VAL A 1 178 ? 0.614 15.874 2.662 1.00 95.31 178 VAL A CA 1
ATOM 1429 C C . VAL A 1 178 ? 1.524 15.075 3.590 1.00 95.31 178 VAL A C 1
ATOM 1431 O O . VAL A 1 178 ? 2.209 14.169 3.116 1.00 95.31 178 VAL A O 1
ATOM 1434 N N . TYR A 1 179 ? 1.493 15.345 4.895 1.00 96.31 179 TYR A N 1
ATOM 1435 C CA . TYR A 1 179 ? 2.256 14.607 5.896 1.00 96.31 179 TYR A CA 1
ATOM 1436 C C . TYR A 1 179 ? 1.936 13.105 5.863 1.00 96.31 179 TYR A C 1
ATOM 1438 O O . TYR A 1 179 ? 2.839 12.298 5.618 1.00 96.31 179 TYR A O 1
ATOM 1446 N N . TYR A 1 180 ? 0.663 12.716 5.984 1.00 96.62 180 TYR A N 1
ATOM 1447 C CA . TYR A 1 180 ? 0.252 11.308 5.951 1.00 96.62 180 TYR A CA 1
ATOM 1448 C C . TYR A 1 180 ? 0.627 10.625 4.632 1.00 96.62 180 TYR A C 1
ATOM 1450 O O . TYR A 1 180 ? 1.207 9.536 4.625 1.00 96.62 180 TYR A O 1
ATOM 1458 N N . ARG A 1 181 ? 0.363 11.283 3.495 1.00 96.62 181 ARG A N 1
ATOM 1459 C CA . ARG A 1 181 ? 0.727 10.760 2.170 1.00 96.62 181 ARG A CA 1
ATOM 1460 C C . ARG A 1 181 ? 2.239 10.599 2.018 1.00 96.62 181 ARG A C 1
ATOM 1462 O O . ARG A 1 181 ? 2.680 9.599 1.460 1.00 96.62 181 ARG A O 1
ATOM 1469 N N . SER A 1 182 ? 3.037 11.539 2.527 1.00 95.00 182 SER A N 1
ATOM 1470 C CA . SER A 1 182 ? 4.501 11.475 2.439 1.00 95.00 182 SER A CA 1
ATOM 1471 C C . SER A 1 182 ? 5.072 10.249 3.159 1.00 95.00 182 SER A C 1
ATOM 1473 O O . SER A 1 182 ? 5.973 9.595 2.630 1.00 95.00 182 SER A O 1
ATOM 1475 N N . LEU A 1 183 ? 4.496 9.883 4.309 1.00 96.12 183 LEU A N 1
ATOM 1476 C CA . LEU A 1 183 ? 4.899 8.706 5.074 1.00 96.12 183 LEU A CA 1
ATOM 1477 C C . LEU A 1 183 ? 4.508 7.410 4.356 1.00 96.12 183 LEU A C 1
ATOM 1479 O O . LEU A 1 183 ? 5.364 6.547 4.170 1.00 96.12 183 LEU A O 1
ATOM 1483 N N . LEU A 1 184 ? 3.282 7.307 3.832 1.00 96.94 184 LEU A N 1
ATOM 1484 C CA . LEU A 1 184 ? 2.849 6.145 3.039 1.00 96.94 184 LEU A CA 1
ATOM 1485 C C . LEU A 1 184 ? 3.732 5.914 1.794 1.00 96.94 184 LEU A C 1
ATOM 1487 O O . LEU A 1 184 ? 4.018 4.778 1.406 1.00 96.94 184 LEU A O 1
ATOM 1491 N N . LEU A 1 185 ? 4.182 6.995 1.151 1.00 95.94 185 LEU A N 1
ATOM 1492 C CA . LEU A 1 185 ? 5.041 6.938 -0.036 1.00 95.94 185 LEU A CA 1
ATOM 1493 C C . LEU A 1 185 ? 6.493 6.540 0.276 1.00 95.94 185 LEU A C 1
ATOM 1495 O O . LEU A 1 185 ? 7.233 6.194 -0.648 1.00 95.94 185 LEU A O 1
ATOM 1499 N N . ARG A 1 186 ? 6.902 6.577 1.549 1.00 95.12 186 ARG A N 1
ATOM 1500 C CA . ARG A 1 186 ? 8.270 6.294 1.997 1.00 95.12 186 ARG A CA 1
ATOM 1501 C C . ARG A 1 186 ? 8.395 4.973 2.746 1.00 95.12 186 ARG A C 1
ATOM 1503 O O . ARG A 1 186 ? 9.395 4.290 2.564 1.00 95.12 186 ARG A O 1
ATOM 1510 N N . GLU A 1 187 ? 7.417 4.612 3.564 1.00 96.38 187 GLU A N 1
ATOM 1511 C CA . GLU A 1 187 ? 7.526 3.515 4.528 1.00 96.38 187 GLU A CA 1
ATOM 1512 C C . GLU A 1 187 ? 7.434 2.110 3.912 1.00 96.38 187 GLU A C 1
ATOM 1514 O O . GLU A 1 187 ? 6.966 1.919 2.790 1.00 96.38 187 GLU A O 1
ATOM 1519 N N . SER A 1 188 ? 7.902 1.104 4.655 1.00 96.50 188 SER A N 1
ATOM 1520 C CA . SER A 1 188 ? 7.882 -0.306 4.235 1.00 96.50 188 SER A CA 1
ATOM 1521 C C . SER A 1 188 ? 6.461 -0.855 4.025 1.00 96.50 188 SER A C 1
ATOM 1523 O O . SER A 1 188 ? 5.478 -0.229 4.427 1.00 96.50 188 SER A O 1
ATOM 1525 N N . VAL A 1 189 ? 6.343 -2.054 3.435 1.00 97.56 189 VAL A N 1
ATOM 1526 C CA . VAL A 1 189 ? 5.047 -2.748 3.296 1.00 97.56 189 VAL A CA 1
ATOM 1527 C C . VAL A 1 189 ? 4.380 -2.919 4.661 1.00 97.56 189 VAL A C 1
ATOM 1529 O O . VAL A 1 189 ? 3.247 -2.488 4.825 1.00 97.56 189 VAL A O 1
ATOM 1532 N N . ALA A 1 190 ? 5.102 -3.441 5.657 1.00 96.19 190 ALA A N 1
ATOM 1533 C CA . ALA A 1 190 ? 4.560 -3.684 6.994 1.00 96.19 190 ALA A CA 1
ATOM 1534 C C . ALA A 1 190 ? 3.993 -2.406 7.641 1.00 96.19 190 ALA A C 1
ATOM 1536 O O . ALA A 1 190 ? 2.834 -2.380 8.045 1.00 96.19 190 ALA A O 1
ATOM 1537 N N . ASN A 1 191 ? 4.769 -1.318 7.654 1.00 96.44 191 ASN A N 1
ATOM 1538 C CA . ASN A 1 191 ? 4.325 -0.038 8.216 1.00 96.44 191 ASN A CA 1
ATOM 1539 C C . ASN A 1 191 ? 3.147 0.556 7.427 1.00 96.44 191 ASN A C 1
ATOM 1541 O O . ASN A 1 191 ? 2.203 1.081 8.011 1.00 96.44 191 ASN A O 1
ATOM 1545 N N . SER A 1 192 ? 3.172 0.429 6.097 1.00 97.62 192 SER A N 1
ATOM 1546 C CA . SER A 1 192 ? 2.087 0.901 5.231 1.00 97.62 192 SER A CA 1
ATOM 1547 C C . SER A 1 192 ? 0.787 0.121 5.447 1.00 97.62 192 SER A C 1
ATOM 1549 O O . SER A 1 192 ? -0.291 0.691 5.313 1.00 97.62 192 SER A O 1
ATOM 1551 N N . LEU A 1 193 ? 0.852 -1.168 5.791 1.00 97.19 193 LEU A N 1
ATOM 1552 C CA . LEU A 1 193 ? -0.345 -1.942 6.126 1.00 97.19 193 LEU A CA 1
ATOM 1553 C C . LEU A 1 193 ? -0.976 -1.463 7.432 1.00 97.19 193 LEU A C 1
ATOM 1555 O O . LEU A 1 193 ? -2.190 -1.306 7.456 1.00 97.19 193 LEU A O 1
ATOM 1559 N N . VAL A 1 194 ? -0.177 -1.163 8.463 1.00 95.81 194 VAL A N 1
ATOM 1560 C CA . VAL A 1 194 ? -0.677 -0.587 9.730 1.00 95.81 194 VAL A CA 1
ATOM 1561 C C . VAL A 1 194 ? -1.324 0.779 9.491 1.00 95.81 194 VAL A C 1
ATOM 1563 O O . VAL A 1 194 ? -2.395 1.071 10.014 1.00 95.81 194 VAL A O 1
ATOM 1566 N N . MET A 1 195 ? -0.717 1.601 8.634 1.00 97.56 195 MET A N 1
ATOM 1567 C CA . MET A 1 195 ? -1.290 2.875 8.195 1.00 97.56 195 MET A CA 1
ATOM 1568 C C . MET A 1 195 ? -2.637 2.720 7.468 1.00 97.56 195 MET A C 1
ATOM 1570 O O . MET 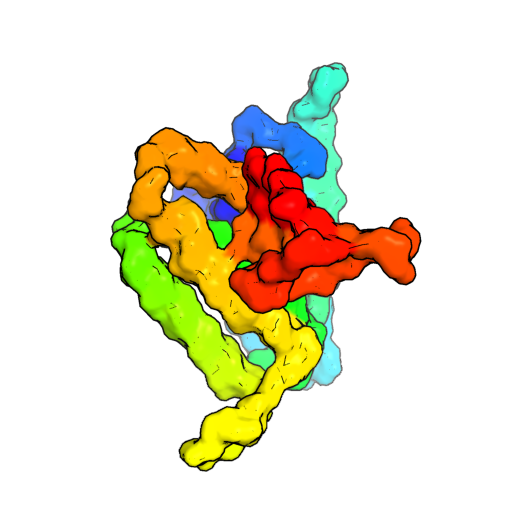A 1 195 ? -3.530 3.549 7.635 1.00 97.56 195 MET A O 1
ATOM 1574 N N . ILE A 1 196 ? -2.773 1.702 6.606 1.00 97.38 196 ILE A N 1
ATOM 1575 C CA . ILE A 1 196 ? -4.002 1.445 5.839 1.00 97.38 196 ILE A CA 1
ATOM 1576 C C . ILE A 1 196 ? -5.079 0.864 6.750 1.00 97.38 196 ILE A C 1
ATOM 1578 O O . ILE A 1 196 ? -6.202 1.359 6.752 1.00 97.38 196 ILE A O 1
ATOM 1582 N N . GLN A 1 197 ? -4.740 -0.185 7.494 1.00 95.94 197 GLN A N 1
ATOM 1583 C CA . GLN A 1 197 ? -5.602 -0.890 8.426 1.00 95.94 197 GLN A CA 1
ATOM 1584 C C . GLN A 1 197 ? -4.952 -0.860 9.817 1.00 95.94 197 GLN A C 1
ATOM 1586 O O . GLN A 1 197 ? -4.110 -1.711 10.117 1.00 95.94 197 GLN A O 1
ATOM 1591 N N . PRO A 1 198 ? -5.370 0.085 10.675 1.00 94.50 198 PRO A N 1
ATOM 1592 C CA . PRO A 1 198 ? -4.900 0.163 12.050 1.00 94.50 198 PRO A CA 1
ATOM 1593 C C . PRO A 1 198 ? -5.096 -1.143 12.819 1.00 94.50 198 PRO A C 1
ATOM 1595 O O . PRO A 1 198 ? -6.101 -1.843 12.641 1.00 94.50 198 PRO A O 1
ATOM 1598 N N . ALA A 1 199 ? -4.149 -1.450 13.702 1.00 91.88 199 ALA A N 1
ATOM 1599 C CA . ALA A 1 199 ? -4.217 -2.616 14.571 1.00 91.88 199 ALA A CA 1
ATOM 1600 C C . ALA A 1 199 ? -4.950 -2.263 15.870 1.00 91.88 199 ALA A C 1
ATOM 1602 O O . ALA A 1 199 ? -4.633 -1.261 16.509 1.00 91.88 199 ALA A O 1
ATOM 1603 N N . LEU A 1 200 ? -5.906 -3.101 16.277 1.00 95.31 200 LEU A N 1
ATOM 1604 C CA . LEU A 1 200 ? -6.588 -2.995 17.565 1.00 95.31 200 LEU A CA 1
ATOM 1605 C C . LEU A 1 200 ? -6.268 -4.237 18.400 1.00 95.31 200 LEU A C 1
ATOM 1607 O O . LEU A 1 200 ? -6.602 -5.358 18.009 1.00 95.31 200 LEU A O 1
ATOM 1611 N N . LEU A 1 201 ? -5.604 -4.038 19.535 1.00 95.50 201 LEU A N 1
ATOM 1612 C CA . LEU A 1 201 ? -5.259 -5.097 20.479 1.00 95.50 201 LEU A CA 1
ATOM 1613 C C . LEU A 1 201 ? -6.109 -4.967 21.739 1.00 95.50 201 LEU A C 1
ATOM 1615 O O . LEU A 1 201 ? -6.222 -3.885 22.308 1.00 95.50 201 LEU A O 1
ATOM 1619 N N . GLN A 1 202 ? -6.675 -6.083 22.180 1.00 95.94 202 GLN A N 1
ATOM 1620 C CA . GLN A 1 202 ? -7.451 -6.192 23.406 1.00 95.94 202 GLN A CA 1
ATOM 1621 C C . GLN A 1 202 ? -6.597 -6.809 24.514 1.00 95.94 202 GLN A C 1
ATOM 1623 O O . GLN A 1 202 ? -5.979 -7.858 24.321 1.00 95.94 202 GLN A O 1
ATOM 1628 N N . TYR A 1 203 ? -6.609 -6.176 25.682 1.00 95.81 203 TYR A N 1
ATOM 1629 C CA . TYR A 1 203 ? -5.997 -6.647 26.918 1.00 95.81 203 TYR A CA 1
ATOM 1630 C C . TYR A 1 203 ? -7.099 -6.927 27.936 1.00 95.81 203 TYR A C 1
ATOM 1632 O O . TYR A 1 203 ? -8.017 -6.125 28.107 1.00 95.81 203 TYR A O 1
ATOM 1640 N N . THR A 1 204 ? -7.004 -8.065 28.612 1.00 93.50 204 THR A N 1
ATOM 1641 C CA . THR A 1 204 ? -7.982 -8.531 29.602 1.00 93.50 204 THR A CA 1
ATOM 1642 C C . THR A 1 204 ? -7.245 -9.067 30.816 1.00 93.50 204 THR A C 1
ATOM 1644 O O . THR A 1 204 ? -6.123 -9.544 30.675 1.00 93.50 204 THR A O 1
ATOM 1647 N N . THR A 1 205 ? -7.877 -9.080 31.987 1.00 91.38 205 THR A N 1
ATOM 1648 C CA . THR A 1 205 ? -7.286 -9.702 33.188 1.00 91.38 205 THR A CA 1
ATOM 1649 C C . THR A 1 205 ? -7.102 -11.212 33.056 1.00 91.38 205 THR A C 1
ATOM 1651 O O . THR A 1 205 ? -6.260 -11.784 33.737 1.00 91.38 205 THR A O 1
ATOM 1654 N N . ASP A 1 206 ? -7.869 -11.845 32.167 1.00 90.44 206 ASP A N 1
ATOM 1655 C CA . ASP A 1 206 ? -7.934 -13.304 32.037 1.00 90.44 206 ASP A CA 1
ATOM 1656 C C . ASP A 1 206 ? -6.900 -13.877 31.050 1.00 90.44 206 ASP A C 1
ATOM 1658 O O . ASP A 1 206 ? -6.809 -15.093 30.883 1.00 90.44 206 ASP A O 1
ATOM 1662 N N . SER A 1 207 ? -6.132 -13.019 30.369 1.00 89.31 207 SER A N 1
ATOM 1663 C CA . SER A 1 207 ? -5.141 -13.412 29.362 1.00 89.31 207 SER A CA 1
ATOM 1664 C C . SER A 1 207 ? -3.841 -12.649 29.570 1.00 89.31 207 SER A C 1
ATOM 1666 O O . SER A 1 207 ? -3.827 -11.421 29.543 1.00 89.31 207 SER A O 1
ATOM 1668 N N . ASP A 1 208 ? -2.731 -13.379 29.673 1.00 89.38 208 ASP A N 1
ATOM 1669 C CA . ASP A 1 208 ? -1.387 -12.801 29.816 1.00 89.38 208 ASP A CA 1
ATOM 1670 C C . ASP A 1 208 ? -0.871 -12.132 28.527 1.00 89.38 208 ASP A C 1
ATOM 1672 O O . ASP A 1 208 ? 0.148 -11.433 28.536 1.00 89.38 208 ASP A O 1
ATOM 1676 N N . HIS A 1 209 ? -1.549 -12.343 27.393 1.00 91.81 209 HIS A N 1
ATOM 1677 C CA . HIS A 1 209 ? -1.144 -11.815 26.092 1.00 91.81 209 HIS A CA 1
ATOM 1678 C C . HIS A 1 209 ? -2.255 -10.998 25.420 1.00 91.81 209 HIS A C 1
ATOM 1680 O O . HIS A 1 209 ? -3.431 -11.365 25.523 1.00 91.81 209 HIS A O 1
ATOM 1686 N N . PRO A 1 210 ? -1.893 -9.922 24.690 1.00 92.44 210 PRO A N 1
ATOM 1687 C CA . PRO A 1 210 ? -2.852 -9.153 23.912 1.00 92.44 210 PRO A CA 1
ATOM 1688 C C . PRO A 1 210 ? -3.437 -9.974 22.767 1.00 92.44 210 PRO A C 1
ATOM 1690 O O . PRO A 1 210 ? -2.727 -10.720 22.088 1.00 92.44 210 PRO A O 1
ATOM 1693 N N . ILE A 1 211 ? -4.727 -9.776 22.513 1.00 93.75 211 ILE A N 1
ATOM 1694 C CA . ILE A 1 211 ? -5.472 -10.477 21.468 1.00 93.75 211 ILE A CA 1
ATOM 1695 C C . ILE A 1 211 ? -5.847 -9.470 20.373 1.00 93.75 211 ILE A C 1
ATOM 1697 O O . ILE A 1 211 ? -6.505 -8.474 20.677 1.00 93.75 211 ILE A O 1
ATOM 1701 N N . PRO A 1 212 ? -5.469 -9.694 19.101 1.00 93.50 212 PRO A N 1
ATOM 1702 C CA . PRO A 1 212 ? -5.949 -8.873 17.996 1.00 93.50 212 PRO A CA 1
ATOM 1703 C C . PRO A 1 212 ? -7.465 -8.991 17.849 1.00 93.50 212 PRO A C 1
ATOM 1705 O O . PRO A 1 212 ? -8.006 -10.096 17.773 1.00 93.50 212 PRO A O 1
ATOM 1708 N N . VAL A 1 213 ? -8.148 -7.852 17.775 1.00 93.56 213 VAL A N 1
ATOM 1709 C CA . VAL A 1 213 ? -9.604 -7.781 17.620 1.00 93.56 213 VAL A CA 1
ATOM 1710 C C . VAL A 1 213 ? -9.983 -6.963 16.392 1.00 93.56 213 VAL A C 1
ATOM 1712 O O . VAL A 1 213 ? -9.186 -6.199 15.847 1.00 93.56 213 VAL A O 1
ATOM 1715 N N . LEU A 1 214 ? -11.215 -7.149 15.917 1.00 89.25 214 LEU A N 1
ATOM 1716 C CA . LEU A 1 214 ? -11.736 -6.363 14.804 1.00 89.25 214 LEU A CA 1
ATOM 1717 C C . LEU A 1 214 ? -11.864 -4.895 15.221 1.00 89.25 214 LEU A C 1
ATOM 1719 O O . LEU A 1 214 ? -12.272 -4.599 16.346 1.00 89.25 214 LEU A O 1
ATOM 1723 N N . LEU A 1 215 ? -11.557 -3.988 14.293 1.00 88.38 215 LEU A N 1
ATOM 1724 C CA . LEU A 1 215 ? -11.735 -2.547 14.462 1.00 88.38 215 LEU A CA 1
ATOM 1725 C C . LEU A 1 215 ? -13.229 -2.178 14.359 1.00 88.38 215 LEU A C 1
ATOM 1727 O O . LEU A 1 215 ? -13.670 -1.543 13.403 1.00 88.38 215 LEU A O 1
ATOM 1731 N N . ASP A 1 216 ? -14.009 -2.639 15.335 1.00 88.88 216 ASP A N 1
ATOM 1732 C CA . ASP A 1 216 ? -15.454 -2.458 15.456 1.00 88.88 216 ASP A CA 1
ATOM 1733 C C . ASP A 1 216 ? -15.812 -2.051 16.895 1.00 88.88 216 ASP A C 1
ATOM 1735 O O . ASP A 1 216 ? -15.167 -2.451 17.865 1.00 88.88 216 ASP A O 1
ATOM 1739 N N . SER A 1 217 ? -16.885 -1.280 17.026 1.00 89.56 217 SER A N 1
ATOM 1740 C CA . SER A 1 217 ? -17.549 -0.913 18.276 1.00 89.56 217 SER A CA 1
ATOM 1741 C C . SER A 1 217 ? -17.862 -2.103 19.186 1.00 89.56 217 SER A C 1
ATOM 1743 O O . SER A 1 217 ? -17.817 -1.965 20.404 1.00 89.56 217 SER A O 1
ATOM 1745 N N . THR A 1 218 ? -18.106 -3.293 18.629 1.00 92.81 218 THR A N 1
ATOM 1746 C CA . THR A 1 218 ? -18.341 -4.519 19.412 1.00 92.81 218 THR A CA 1
ATOM 1747 C C . THR A 1 218 ? -17.139 -4.938 20.264 1.00 92.81 218 THR A C 1
ATOM 1749 O O . THR A 1 218 ? -17.288 -5.729 21.196 1.00 92.81 218 THR A O 1
ATOM 1752 N N . SER A 1 219 ? -15.945 -4.440 19.933 1.00 92.94 219 SER A N 1
ATOM 1753 C CA . SER A 1 219 ? -14.708 -4.682 20.679 1.00 92.94 219 SER A CA 1
ATOM 1754 C C . SER A 1 219 ? -14.584 -3.783 21.918 1.00 92.94 219 SER A C 1
ATOM 1756 O O . SER A 1 219 ? -13.784 -4.083 22.798 1.00 92.94 219 SER A O 1
ATOM 1758 N N . MET A 1 220 ? -15.376 -2.708 22.019 1.00 93.25 220 MET A N 1
ATOM 1759 C CA . MET A 1 220 ? -15.392 -1.799 23.171 1.00 93.25 220 MET A CA 1
ATOM 1760 C C . MET A 1 220 ? -16.252 -2.375 24.301 1.00 93.25 220 MET A C 1
ATOM 1762 O O . MET A 1 220 ? -17.472 -2.205 24.320 1.00 93.25 220 MET A O 1
ATOM 1766 N N . LYS A 1 221 ? -15.617 -3.073 25.244 1.00 92.81 221 LYS A N 1
ATOM 1767 C CA . LYS A 1 221 ? -16.278 -3.719 26.388 1.00 92.81 221 LYS A CA 1
ATOM 1768 C C . LYS A 1 221 ? -15.776 -3.131 27.704 1.00 92.81 221 LYS A C 1
ATOM 1770 O O . LYS A 1 221 ? -14.656 -2.651 27.774 1.00 92.81 221 LYS A O 1
ATOM 1775 N N . SER A 1 222 ? -16.592 -3.180 28.753 1.00 93.44 222 SER A N 1
ATOM 1776 C CA . SER A 1 222 ? -16.264 -2.581 30.057 1.00 93.44 222 SER A CA 1
ATOM 1777 C C . SER A 1 222 ? -15.132 -3.280 30.819 1.00 93.44 222 SER A C 1
ATOM 1779 O O . SER A 1 222 ? -14.652 -2.756 31.816 1.00 93.44 222 SER A O 1
ATOM 1781 N N . ASP A 1 223 ? -14.774 -4.494 30.414 1.00 93.38 223 ASP A N 1
ATOM 1782 C CA . ASP A 1 223 ? -13.815 -5.385 31.069 1.00 93.38 223 ASP A CA 1
ATOM 1783 C C . ASP A 1 223 ? -12.496 -5.521 30.292 1.00 93.38 223 ASP A C 1
ATOM 1785 O O . ASP A 1 223 ? -11.690 -6.407 30.581 1.00 93.38 223 ASP A O 1
ATOM 1789 N N . VAL A 1 224 ? -12.262 -4.662 29.293 1.00 95.25 224 VAL A N 1
ATOM 1790 C CA . VAL A 1 224 ? -11.090 -4.754 28.418 1.00 95.25 224 VAL A CA 1
ATOM 1791 C C . VAL A 1 224 ? -10.404 -3.406 28.253 1.00 95.25 224 VAL A C 1
ATOM 1793 O O . VAL A 1 224 ? -11.053 -2.371 28.181 1.00 95.25 224 VAL A O 1
ATOM 1796 N N . ILE A 1 225 ? -9.081 -3.429 28.116 1.00 95.94 225 ILE A N 1
ATOM 1797 C CA . ILE A 1 225 ? -8.291 -2.272 27.685 1.00 95.94 225 ILE A CA 1
ATOM 1798 C C . ILE A 1 225 ? -7.966 -2.463 26.205 1.00 95.94 225 ILE A C 1
ATOM 1800 O O . ILE A 1 225 ? -7.529 -3.541 25.797 1.00 95.94 225 ILE A O 1
ATOM 1804 N N . LEU A 1 226 ? -8.161 -1.426 25.394 1.00 97.00 226 LEU A N 1
ATOM 1805 C CA . LEU A 1 226 ? -7.855 -1.463 23.965 1.00 97.00 226 LEU A CA 1
ATOM 1806 C C . LEU A 1 226 ? -6.634 -0.599 23.648 1.00 97.00 226 LEU A C 1
ATOM 1808 O O . LEU A 1 226 ? -6.552 0.551 24.073 1.00 97.00 226 LEU A O 1
ATOM 1812 N N . LEU A 1 227 ? -5.714 -1.140 22.853 1.00 96.81 227 LEU A N 1
ATOM 1813 C CA . LEU A 1 227 ? -4.597 -0.413 22.258 1.00 96.81 227 LEU A CA 1
ATOM 1814 C C . LEU A 1 227 ? -4.827 -0.311 20.751 1.00 96.81 227 LEU A C 1
ATOM 1816 O O . LEU A 1 227 ? -4.821 -1.323 20.049 1.00 96.81 227 LEU A O 1
ATOM 1820 N N . LEU A 1 228 ? -5.020 0.910 20.264 1.00 97.00 228 LEU A N 1
ATOM 1821 C CA . LEU A 1 228 ? -5.126 1.219 18.846 1.00 97.00 228 LEU A CA 1
ATOM 1822 C C . LEU A 1 228 ? -3.790 1.774 18.345 1.00 97.00 228 LEU A C 1
ATOM 1824 O O . LEU A 1 228 ? -3.348 2.831 18.799 1.00 97.00 228 LEU A O 1
ATOM 1828 N N . ASP A 1 229 ? -3.188 1.085 17.379 1.00 95.94 229 ASP A N 1
ATOM 1829 C CA . ASP A 1 229 ? -2.011 1.545 16.645 1.00 95.94 229 ASP A CA 1
ATOM 1830 C C . ASP A 1 229 ? -2.404 1.929 15.213 1.00 95.94 229 ASP A C 1
ATOM 1832 O O . ASP A 1 229 ? -2.779 1.085 14.397 1.00 95.94 229 ASP A O 1
ATOM 1836 N N . THR A 1 230 ? -2.329 3.229 14.922 1.00 95.25 230 THR A N 1
ATOM 1837 C CA . THR A 1 230 ? -2.601 3.808 13.594 1.00 95.25 230 THR A CA 1
ATOM 1838 C C . THR A 1 230 ? -1.327 4.147 12.822 1.00 95.25 230 THR A C 1
ATOM 1840 O O . THR A 1 230 ? -1.403 4.853 11.816 1.00 95.25 230 THR A O 1
ATOM 1843 N N . PHE A 1 231 ? -0.156 3.723 13.307 1.00 96.25 231 PHE A N 1
ATOM 1844 C CA . PHE A 1 231 ? 1.177 4.213 12.947 1.00 96.25 231 PHE A CA 1
ATOM 1845 C C . PHE A 1 231 ? 1.436 5.679 13.345 1.00 96.25 231 PHE A C 1
ATOM 1847 O O . PHE A 1 231 ? 2.494 5.995 13.886 1.00 96.25 231 PHE A O 1
ATOM 1854 N N . PHE A 1 232 ? 0.490 6.588 13.093 1.00 95.56 232 PHE A N 1
ATOM 1855 C CA . PHE A 1 232 ? 0.633 8.017 13.404 1.00 95.56 232 PHE A CA 1
ATOM 1856 C C . PHE A 1 232 ? 0.385 8.328 14.882 1.00 95.56 232 PHE A C 1
ATOM 1858 O O . PHE A 1 232 ? 1.034 9.201 15.455 1.00 95.56 232 PHE A O 1
ATOM 1865 N N . TYR A 1 233 ? -0.547 7.598 15.493 1.00 94.88 233 TYR A N 1
ATOM 1866 C CA . TYR A 1 233 ? -0.919 7.725 16.895 1.00 94.88 233 TYR A CA 1
ATOM 1867 C C . TYR A 1 233 ? -1.070 6.350 17.534 1.00 94.88 233 TYR A C 1
ATOM 1869 O O . TYR A 1 233 ? -1.611 5.425 16.918 1.00 94.88 233 TYR A O 1
ATOM 1877 N N . ILE A 1 234 ? -0.663 6.274 18.800 1.00 95.69 234 ILE A N 1
ATOM 1878 C CA . ILE A 1 234 ? -1.001 5.187 19.711 1.00 95.69 234 ILE A CA 1
ATOM 1879 C C . ILE A 1 234 ? -2.071 5.706 20.667 1.00 95.69 234 ILE A C 1
ATOM 1881 O O . ILE A 1 234 ? -1.857 6.713 21.345 1.00 95.69 234 ILE A O 1
ATOM 1885 N N . LEU A 1 235 ? -3.213 5.027 20.718 1.00 96.81 235 LEU A N 1
ATOM 1886 C CA . LEU A 1 235 ? -4.320 5.362 21.608 1.00 96.81 235 LEU A CA 1
ATOM 1887 C C . LEU A 1 235 ? -4.599 4.189 22.543 1.00 96.81 235 LEU A C 1
ATOM 1889 O O . LEU A 1 235 ? -4.705 3.047 22.101 1.00 96.81 235 LEU A O 1
ATOM 1893 N N . VAL A 1 236 ? -4.744 4.489 23.832 1.00 96.62 236 VAL A N 1
ATOM 1894 C CA . VAL A 1 236 ? -5.180 3.532 24.853 1.00 96.62 236 VAL A CA 1
ATOM 1895 C C . VAL A 1 236 ? -6.581 3.923 25.307 1.00 96.62 236 VAL A C 1
ATOM 1897 O O . VAL A 1 236 ? -6.815 5.079 25.661 1.00 96.62 236 VAL A O 1
ATOM 1900 N N . TRP A 1 237 ? -7.505 2.968 25.273 1.00 96.38 237 TRP A N 1
ATOM 1901 C CA . TRP A 1 237 ? -8.870 3.111 25.770 1.00 96.38 237 TRP A CA 1
ATOM 1902 C C . TRP A 1 237 ? -9.094 2.157 26.945 1.00 96.38 237 TRP A C 1
ATOM 1904 O O . TRP A 1 237 ? -8.648 1.008 26.897 1.00 96.38 237 TRP A O 1
ATOM 1914 N N . HIS A 1 238 ? -9.757 2.663 27.984 1.00 92.19 238 HIS A N 1
ATOM 1915 C CA . HIS A 1 238 ? -10.058 1.974 29.238 1.00 92.19 238 HIS A CA 1
ATOM 1916 C C . HIS A 1 238 ? -11.565 1.823 29.418 1.00 92.19 238 HIS A C 1
ATOM 1918 O O . HIS A 1 238 ? -12.289 2.767 29.015 1.00 92.19 238 HIS A O 1
#

pLDDT: mean 90.96, std 11.14, range [46.41, 98.56]

Radius of gyration: 21.1 Å; Cα contacts (8 Å, |Δi|>4): 308; chains: 1; bounding box: 59×46×62 Å

Secondary structure (DSSP, 8-state):
-TTEEEEEEESS-EE-SSSS---EE-S---TT---EEEEEE-------SS--PPEEEEEEEEEE-TTS-EEEEEEEEEEPPPPTT-HHHHHHT--HHHHHHHHHHHHHHHTTTS-HHHHHHHHHHHHHHHHHHH-EEETTEEEEEE--TTTTTHHHHHHHHTTSTTT--TT--HHHHHHHHHHHTTS-HHHHHHHHS-EEEEE-TT-SS-EEE-SSGGG--TT-EEEEE-SS-EEEE-